Protein AF-A0A815II55-F1 (afdb_monomer)

pLDDT: mean 73.96, std 17.31, range [24.75, 97.06]

Nearest PDB structures (foldseek):
  3tsr-assembly1_E  TM=4.444E-01  e=8.728E-02  Mus musculus
  7p7q-assembly1_l  TM=2.975E-01  e=2.279E+00  Enterococcus faecalis
  3k6s-assembly1_A  TM=2.012E-01  e=6.504E+00  Homo sapiens

Organism: NCBI:txid392033

Mean predicted aligned error: 9.99 Å

Radius of gyration: 17.33 Å; Cα contacts (8 Å, |Δi|>4): 316; chains: 1; bounding box: 39×42×42 Å

Secondary struc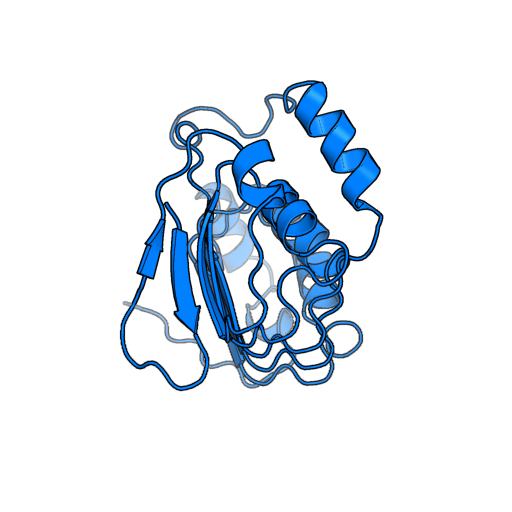ture (DSSP, 8-state):
-EEEEETT--SPEEE--SSHHHHHT---SSEEEEEEEESSHHHHHHHHGGGSSTT--EEEEEE--TT-SSS-TTS---HHHHHHHHHTTSPEE-TT--EEEEEEEEHHHHHHHHHHEE-TT--EEEEEEEE-SSSTTHHHHHHHTSTTTSTT--EEEEEEE--HHHHHHHHHSS--HHHH-SS----PPP-

Foldseek 3Di:
DKWWDFPPDPDIDDDDDDDLVVLLPDAAAGTQEMADEAQDLLSVLVNQAPCSNVNHAYYHYEHPPPDPPPDDPPPDPDVVVVVSLVVLCAAREPANHAEYEYEDEELVSVLSSLNNYQHANHAEYAEYAYEYEDCPCLQSSLVSCDCVSHVNHNYYHYDYDYDPVVVVVCVVDPVDVVVSDPDDDPDDDDD

Structure (mmCIF, N/CA/C/O backbone):
data_AF-A0A815II55-F1
#
_entry.id   AF-A0A815II55-F1
#
loop_
_atom_site.group_PDB
_atom_site.id
_atom_site.type_symbol
_atom_site.label_atom_id
_atom_site.label_alt_id
_atom_site.label_comp_id
_atom_site.label_asym_id
_atom_site.lab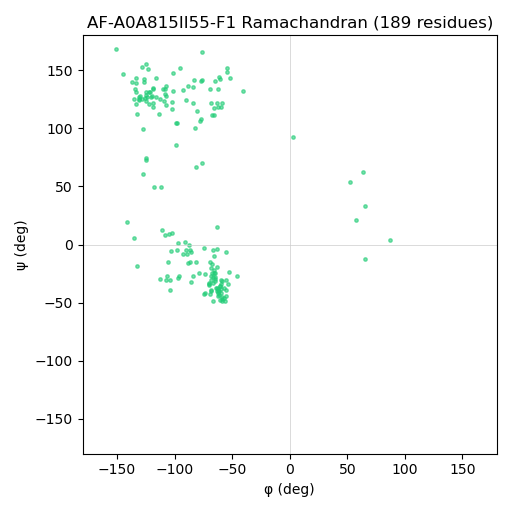el_entity_id
_atom_site.label_seq_id
_atom_site.pdbx_PDB_ins_code
_atom_site.Cartn_x
_atom_site.Cartn_y
_atom_site.Cartn_z
_atom_site.occupancy
_atom_site.B_iso_or_equiv
_atom_site.auth_seq_id
_atom_site.auth_comp_id
_atom_site.auth_asym_id
_atom_site.auth_atom_id
_atom_site.pdbx_PDB_model_num
ATOM 1 N N . MET A 1 1 ? -10.911 12.779 -2.430 1.00 71.19 1 MET A N 1
ATOM 2 C CA . MET A 1 1 ? -12.119 12.128 -1.860 1.00 71.19 1 MET A CA 1
ATOM 3 C C . MET A 1 1 ? -11.692 11.073 -0.846 1.00 71.19 1 MET A C 1
ATOM 5 O O . MET A 1 1 ? -10.719 10.372 -1.114 1.00 71.19 1 MET A O 1
ATOM 9 N N . ILE A 1 2 ? -12.384 10.970 0.295 1.00 80.38 2 ILE A N 1
ATOM 10 C CA . ILE A 1 2 ? -12.128 9.960 1.335 1.00 80.38 2 ILE A CA 1
ATOM 11 C C . ILE A 1 2 ? -13.410 9.179 1.620 1.00 80.38 2 ILE A C 1
ATOM 13 O O . ILE A 1 2 ? -14.452 9.782 1.854 1.00 80.38 2 ILE A O 1
ATOM 17 N N . LEU A 1 3 ? -13.324 7.849 1.645 1.00 81.38 3 LEU A N 1
ATOM 18 C CA . LEU A 1 3 ? -14.396 6.974 2.120 1.00 81.38 3 LEU A CA 1
ATOM 19 C C . LEU A 1 3 ? -13.920 6.212 3.352 1.00 81.38 3 LEU A C 1
ATOM 21 O O . LEU A 1 3 ? -12.890 5.537 3.316 1.00 81.38 3 LEU A O 1
ATOM 25 N N . GLU A 1 4 ? -14.693 6.298 4.420 1.00 87.50 4 GLU A N 1
ATOM 26 C CA . GLU A 1 4 ? -14.392 5.734 5.729 1.00 87.50 4 GLU A CA 1
ATOM 27 C C . GLU A 1 4 ? -15.400 4.645 6.115 1.00 87.50 4 GLU A C 1
ATOM 29 O O . GLU A 1 4 ? -16.595 4.774 5.851 1.00 87.50 4 GLU A O 1
ATOM 34 N N . VAL A 1 5 ? -14.911 3.601 6.791 1.00 85.81 5 VAL A N 1
ATOM 35 C CA . VAL A 1 5 ? -15.737 2.641 7.539 1.00 85.81 5 VAL A CA 1
ATOM 36 C C . VAL A 1 5 ? -15.241 2.565 8.970 1.00 85.81 5 VAL A C 1
ATOM 38 O O . VAL A 1 5 ? -14.055 2.314 9.220 1.00 85.81 5 VAL A O 1
ATOM 41 N N . GLU A 1 6 ? -16.168 2.714 9.906 1.00 87.38 6 GLU A N 1
ATOM 42 C CA . GLU A 1 6 ? -15.911 2.589 11.332 1.00 87.38 6 GLU A CA 1
ATOM 43 C C . GLU A 1 6 ? -16.217 1.184 11.858 1.00 87.38 6 GLU A C 1
ATOM 45 O O . GLU A 1 6 ? -17.079 0.454 11.367 1.00 87.38 6 GLU A O 1
ATOM 50 N N . LYS A 1 7 ? -15.518 0.796 12.921 1.00 82.94 7 LYS A N 1
ATOM 51 C CA . LYS A 1 7 ? -15.731 -0.472 13.608 1.00 82.94 7 LYS A CA 1
ATOM 52 C C . LYS A 1 7 ? -17.171 -0.577 14.120 1.00 82.94 7 LYS A C 1
ATOM 54 O O . LYS A 1 7 ? -17.583 0.196 14.977 1.00 82.94 7 LYS A O 1
ATOM 59 N N . GLY A 1 8 ? -17.883 -1.614 13.685 1.00 80.19 8 GLY A N 1
ATOM 60 C CA . GLY A 1 8 ? -19.263 -1.875 14.111 1.00 80.19 8 GLY A CA 1
ATOM 61 C C . GLY A 1 8 ? -20.326 -1.158 13.275 1.00 80.19 8 GLY A C 1
ATOM 62 O O . GLY A 1 8 ? -21.507 -1.294 13.582 1.00 80.19 8 GLY A O 1
ATOM 63 N N . HIS A 1 9 ? -19.921 -0.450 12.218 1.00 75.12 9 HIS A N 1
ATOM 64 C CA . HIS A 1 9 ? -20.809 0.159 11.238 1.00 75.12 9 HIS A CA 1
ATOM 65 C C . HIS A 1 9 ? -20.526 -0.426 9.847 1.00 75.12 9 HIS A C 1
ATOM 67 O O . HIS A 1 9 ? -19.390 -0.417 9.387 1.00 75.12 9 HIS A O 1
ATOM 73 N N . ASP A 1 10 ? -21.566 -0.915 9.166 1.00 70.94 10 ASP A N 1
ATOM 74 C CA . ASP A 1 10 ? -21.452 -1.492 7.811 1.00 70.94 10 ASP A CA 1
ATOM 75 C C . ASP A 1 10 ? -21.656 -0.446 6.694 1.00 70.94 10 ASP A C 1
ATOM 77 O O . ASP A 1 10 ? -21.660 -0.771 5.505 1.00 70.94 10 ASP A O 1
ATOM 81 N N . THR A 1 11 ? -21.864 0.821 7.061 1.00 79.81 11 THR A N 1
ATOM 82 C CA . THR A 1 11 ? -22.097 1.933 6.131 1.00 79.81 11 THR A CA 1
ATOM 83 C C . THR A 1 11 ? -20.840 2.770 5.933 1.00 79.81 11 THR A C 1
ATOM 85 O O . THR A 1 11 ? -20.055 2.949 6.860 1.00 79.81 11 THR A O 1
ATOM 88 N N . TRP A 1 12 ? -20.689 3.324 4.731 1.00 79.12 12 TRP A N 1
ATOM 89 C CA . TRP A 1 12 ? -19.581 4.209 4.377 1.00 79.12 12 TRP A CA 1
ATOM 90 C C . TRP A 1 12 ? -19.924 5.655 4.718 1.00 79.12 12 TRP A C 1
ATOM 92 O O . TRP A 1 12 ? -21.020 6.118 4.394 1.00 79.12 12 TRP A O 1
ATOM 102 N N . THR A 1 13 ? -18.965 6.368 5.299 1.00 82.00 13 THR A N 1
ATOM 103 C CA . THR A 1 13 ? -19.011 7.825 5.439 1.00 82.00 13 THR A CA 1
ATOM 104 C C . THR A 1 13 ? -18.099 8.434 4.385 1.00 82.00 13 THR A C 1
ATOM 106 O O . THR A 1 13 ? -16.912 8.110 4.315 1.00 82.00 13 THR A O 1
ATOM 109 N N . GLU A 1 14 ? -18.656 9.291 3.534 1.00 82.31 14 GLU A N 1
ATOM 110 C CA . GLU A 1 14 ? -17.885 10.048 2.553 1.00 82.31 14 GLU A CA 1
ATOM 111 C C . GLU A 1 14 ? -17.493 11.401 3.131 1.00 82.31 14 GLU A C 1
ATOM 113 O O . GLU A 1 14 ? -18.328 12.130 3.667 1.00 82.31 14 GLU A O 1
ATOM 118 N N . HIS A 1 15 ? -16.221 11.746 2.968 1.00 76.12 15 HIS A N 1
ATOM 119 C CA . HIS A 1 15 ? -15.701 13.051 3.324 1.00 76.12 15 HIS A CA 1
ATOM 120 C C . HIS A 1 15 ? -15.057 13.716 2.105 1.00 76.12 15 HIS A C 1
ATOM 122 O O . HIS A 1 15 ? -14.224 13.123 1.404 1.00 76.12 15 HIS A O 1
ATOM 128 N N . MET A 1 16 ? -15.427 14.974 1.865 1.00 70.19 16 MET A N 1
ATOM 129 C CA . MET A 1 16 ? -14.800 15.837 0.867 1.00 70.19 16 MET A CA 1
ATOM 130 C C . MET A 1 16 ? -13.963 16.899 1.576 1.00 70.19 16 MET A C 1
ATOM 132 O O . MET A 1 16 ? -14.474 17.596 2.447 1.00 70.19 16 MET A O 1
ATOM 136 N N . PHE A 1 17 ? -12.698 17.020 1.181 1.00 66.31 17 PHE A N 1
ATOM 137 C CA . PHE A 1 17 ? -11.755 18.001 1.719 1.00 66.31 17 PHE A CA 1
ATOM 138 C C . PHE A 1 17 ? -11.109 18.771 0.586 1.00 66.31 17 PHE A C 1
ATOM 140 O O . PHE A 1 17 ? -10.972 18.247 -0.526 1.00 66.31 17 PHE A O 1
ATOM 147 N N . PHE A 1 18 ? -10.702 19.998 0.893 1.00 58.47 18 PHE A N 1
ATOM 148 C CA . PHE A 1 18 ? -10.085 20.895 -0.077 1.00 58.47 18 PHE A CA 1
ATOM 149 C C . PHE A 1 18 ? -8.574 21.040 0.138 1.00 58.47 18 PHE A C 1
ATOM 151 O O . PHE A 1 18 ? -7.888 21.470 -0.789 1.00 58.47 18 PHE A O 1
ATOM 158 N N . ASP A 1 19 ? -8.036 20.631 1.299 1.00 64.00 19 ASP A N 1
ATOM 159 C CA . ASP A 1 19 ? -6.592 20.615 1.550 1.00 64.00 19 ASP A CA 1
ATOM 160 C C . ASP A 1 19 ? -6.100 19.537 2.554 1.00 64.00 19 ASP A C 1
ATOM 162 O O . ASP A 1 19 ? -6.859 18.877 3.268 1.00 64.00 19 ASP A O 1
ATOM 166 N N . LEU A 1 20 ? -4.773 19.357 2.595 1.00 62.47 20 LEU A N 1
ATOM 167 C CA . LEU A 1 20 ? -4.046 18.449 3.497 1.00 62.47 20 LEU A CA 1
ATOM 168 C C . LEU A 1 20 ? -4.129 18.837 4.980 1.00 62.47 20 LEU A C 1
ATOM 170 O O . LEU A 1 20 ? -3.886 17.998 5.852 1.00 62.47 20 LEU A O 1
ATOM 174 N N . TYR A 1 21 ? -4.371 20.112 5.282 1.00 64.62 21 TYR A N 1
ATOM 175 C CA . TYR A 1 21 ? -4.423 20.609 6.651 1.00 64.62 21 TYR A CA 1
ATOM 176 C C . TYR A 1 21 ? -5.727 20.175 7.320 1.00 64.62 21 TYR A C 1
ATOM 178 O O . TYR A 1 21 ? -5.683 19.666 8.439 1.00 64.62 21 TYR A O 1
ATOM 186 N N . GLU A 1 22 ? -6.852 20.258 6.607 1.00 65.62 22 GLU A N 1
ATOM 187 C CA . GLU A 1 22 ? -8.146 19.730 7.043 1.00 65.62 22 GLU A CA 1
ATOM 188 C C . GLU A 1 22 ? -8.035 18.241 7.388 1.00 65.62 22 GLU A C 1
ATOM 190 O O . GLU A 1 22 ? -8.451 17.826 8.471 1.00 65.62 22 GLU A O 1
ATOM 195 N N . MET A 1 23 ? -7.357 17.451 6.548 1.00 65.88 23 MET A N 1
ATOM 196 C CA . MET A 1 23 ? -7.166 16.018 6.793 1.00 65.88 23 MET A CA 1
ATOM 197 C C . MET A 1 23 ? -6.413 15.707 8.093 1.00 65.88 23 MET A C 1
ATOM 199 O O . MET A 1 23 ? -6.741 14.737 8.769 1.00 65.88 23 MET A O 1
ATOM 203 N N . LYS A 1 24 ? -5.433 16.532 8.485 1.00 64.81 24 LYS A N 1
ATOM 204 C CA . LYS A 1 24 ? -4.680 16.351 9.743 1.00 64.81 24 LYS A CA 1
ATOM 205 C C . LYS A 1 24 ? -5.518 16.598 10.996 1.00 64.81 24 LYS A C 1
ATOM 207 O O . LYS A 1 24 ? -5.114 16.182 12.079 1.00 64.81 24 LYS A O 1
ATOM 212 N N . THR A 1 25 ? -6.628 17.321 10.870 1.00 67.44 25 THR A N 1
ATOM 213 C CA . THR A 1 25 ? -7.496 17.669 12.006 1.00 67.44 25 THR A CA 1
ATOM 214 C C . THR A 1 25 ? -8.574 16.623 12.281 1.00 67.44 25 THR A C 1
ATOM 216 O O . THR A 1 25 ? -9.250 16.692 13.308 1.00 67.44 25 THR A O 1
ATOM 219 N N . LEU A 1 26 ? -8.718 15.638 11.394 1.00 68.56 26 LEU A N 1
ATOM 220 C CA . LEU A 1 26 ? -9.694 14.567 11.530 1.00 68.56 26 LEU A CA 1
ATOM 221 C C . LEU A 1 26 ? -9.234 13.542 12.561 1.00 68.56 26 LEU A C 1
ATOM 223 O O . LEU A 1 26 ? -8.057 13.196 12.662 1.00 68.56 26 LEU A O 1
ATOM 227 N N . PHE A 1 27 ? -10.196 13.048 13.333 1.00 72.94 27 PHE A N 1
ATOM 228 C CA . PHE A 1 27 ? -9.960 12.055 14.366 1.00 72.94 27 PHE A CA 1
ATOM 229 C C . PHE A 1 27 ? -10.647 10.746 13.995 1.00 72.94 27 PHE A C 1
ATOM 231 O O . PHE A 1 27 ? -11.870 10.651 13.998 1.00 72.94 27 PHE A O 1
ATOM 238 N N . TRP A 1 28 ? -9.838 9.728 13.719 1.00 80.94 28 TRP A N 1
ATOM 239 C CA . TRP A 1 28 ? -10.259 8.453 13.143 1.00 80.94 28 TRP A CA 1
ATOM 240 C C . TRP A 1 28 ? -10.117 7.301 14.142 1.00 80.94 28 TRP A C 1
ATOM 242 O O . TRP A 1 28 ? -9.498 6.266 13.879 1.00 80.94 28 TRP A O 1
ATOM 252 N N . ALA A 1 29 ? -10.639 7.493 15.355 1.00 83.44 29 ALA A N 1
ATOM 253 C CA . ALA A 1 29 ? -10.439 6.531 16.441 1.00 83.44 29 ALA A CA 1
ATOM 254 C C . ALA A 1 29 ? -11.075 5.165 16.179 1.00 83.44 29 ALA A C 1
ATOM 256 O O . ALA A 1 29 ? -10.558 4.153 16.654 1.00 83.44 29 ALA A O 1
ATOM 257 N N . CYS A 1 30 ? -12.191 5.142 15.450 1.00 88.00 30 CYS A N 1
ATOM 258 C CA . CYS A 1 30 ? -12.964 3.934 15.179 1.00 88.00 30 CYS A CA 1
ATOM 259 C C . CYS A 1 30 ? -12.748 3.387 13.766 1.00 88.00 30 CYS A C 1
ATOM 261 O O . CYS A 1 30 ? -13.243 2.305 13.458 1.00 88.00 30 CYS A O 1
ATOM 263 N N . THR A 1 31 ? -12.009 4.094 12.920 1.00 89.94 31 THR A N 1
ATOM 264 C CA . THR A 1 31 ? -11.847 3.781 11.502 1.00 89.94 31 THR A CA 1
ATOM 265 C C . THR A 1 31 ? -11.051 2.499 11.303 1.00 89.94 31 THR A C 1
ATOM 267 O O . THR A 1 31 ? -9.902 2.383 11.733 1.00 89.94 31 THR A O 1
ATOM 270 N N . VAL A 1 32 ? -11.659 1.532 10.621 1.00 92.94 32 VAL A N 1
ATOM 271 C CA . VAL A 1 32 ? -11.041 0.236 10.291 1.00 92.94 32 VAL A CA 1
ATOM 272 C C . VAL A 1 32 ? -10.665 0.138 8.822 1.00 92.94 32 VAL A C 1
ATOM 274 O O . VAL A 1 32 ? -9.715 -0.568 8.471 1.00 92.94 32 VAL A O 1
ATOM 277 N N . GLN A 1 33 ? -11.379 0.866 7.965 1.00 93.62 33 GLN A N 1
ATOM 278 C CA . GLN A 1 33 ? -11.093 0.936 6.546 1.00 93.62 33 GLN A CA 1
ATOM 279 C C . GLN A 1 33 ? -11.125 2.375 6.049 1.00 93.62 33 GLN A C 1
ATOM 281 O O . GLN A 1 33 ? -12.020 3.145 6.389 1.00 93.62 33 GLN A O 1
ATOM 286 N N . LEU A 1 34 ? -10.167 2.685 5.179 1.00 91.56 34 LEU A N 1
ATOM 287 C CA . LEU A 1 34 ? -10.066 3.969 4.513 1.00 91.56 34 LEU A CA 1
ATOM 288 C C . LEU A 1 34 ? -9.799 3.777 3.019 1.00 91.56 34 LEU A C 1
ATOM 290 O O . LEU A 1 34 ? -8.909 3.018 2.626 1.00 91.56 34 LEU A O 1
ATOM 294 N N . THR A 1 35 ? -10.568 4.474 2.190 1.00 91.81 35 THR A N 1
ATOM 295 C CA . THR A 1 35 ? -10.302 4.645 0.760 1.00 91.81 35 THR A CA 1
ATOM 296 C C . THR A 1 35 ? -9.966 6.103 0.513 1.00 91.81 35 THR A C 1
ATOM 298 O O . THR A 1 35 ? -10.738 6.979 0.887 1.00 91.81 35 THR A O 1
ATOM 301 N N . LEU A 1 36 ? -8.820 6.361 -0.099 1.00 88.12 36 LEU A N 1
ATOM 302 C CA . LEU A 1 36 ? -8.269 7.690 -0.301 1.00 88.12 36 LEU A CA 1
ATOM 303 C C . LEU A 1 36 ? -7.939 7.919 -1.767 1.00 88.12 36 LEU A C 1
ATOM 305 O O . LEU A 1 36 ? -7.354 7.057 -2.425 1.00 88.12 36 LEU A O 1
ATOM 309 N N . SER A 1 37 ? -8.233 9.126 -2.220 1.00 87.06 37 SER A N 1
ATOM 310 C CA . SER A 1 37 ? -7.609 9.730 -3.387 1.00 87.06 37 SER A CA 1
ATOM 311 C C . SER A 1 37 ? -6.661 10.830 -2.927 1.00 87.06 37 SER A C 1
ATOM 313 O O . SER A 1 37 ? -7.110 11.774 -2.276 1.00 87.06 37 SER A O 1
ATOM 315 N N . ILE A 1 38 ? -5.378 10.691 -3.251 1.00 81.56 38 ILE A N 1
ATOM 316 C CA . ILE A 1 38 ? -4.312 11.649 -2.915 1.00 81.56 38 ILE A CA 1
ATOM 317 C C . ILE A 1 38 ? -3.592 12.074 -4.197 1.00 81.56 38 ILE A C 1
ATOM 319 O O . ILE A 1 38 ? -3.595 11.327 -5.168 1.00 81.56 38 ILE A O 1
ATOM 323 N N . GLN A 1 39 ? -2.962 13.240 -4.229 1.00 77.62 39 GLN A N 1
ATOM 324 C CA . 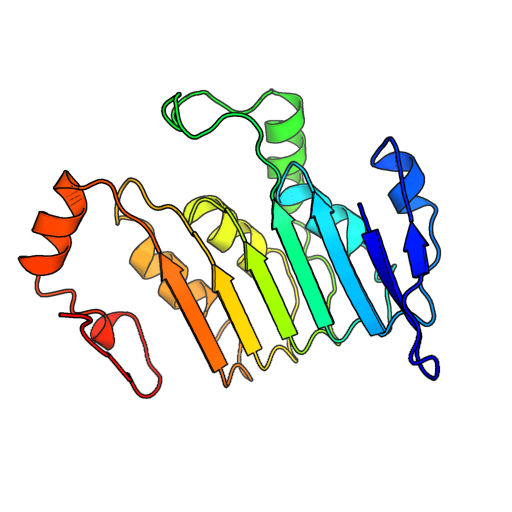GLN A 1 39 ? -2.191 13.703 -5.390 1.00 77.62 39 GLN A CA 1
ATOM 325 C C . GLN A 1 39 ? -0.752 13.182 -5.370 1.00 77.62 39 GLN A C 1
ATOM 327 O O . GLN A 1 39 ? -0.161 12.914 -6.420 1.00 77.62 39 GLN A O 1
ATOM 332 N N . TYR A 1 40 ? -0.189 13.001 -4.175 1.00 76.19 40 TYR A N 1
ATOM 333 C CA . TYR A 1 40 ? 1.199 12.622 -3.981 1.00 76.19 40 TYR A CA 1
ATOM 334 C C . TYR A 1 40 ? 1.362 11.490 -2.960 1.00 76.19 40 TYR A C 1
ATOM 336 O O . TYR A 1 40 ? 0.703 11.483 -1.922 1.00 76.19 40 TYR A O 1
ATOM 344 N N . PRO A 1 41 ? 2.310 10.557 -3.170 1.00 76.88 41 PRO A N 1
ATOM 345 C CA . PRO A 1 41 ? 2.508 9.410 -2.275 1.00 76.88 41 PRO A CA 1
ATOM 346 C C . PRO A 1 41 ? 2.831 9.806 -0.828 1.00 76.88 41 PRO A C 1
ATOM 348 O O . PRO A 1 41 ? 2.473 9.097 0.111 1.00 76.88 41 PRO A O 1
ATOM 351 N N . PHE A 1 42 ? 3.510 10.941 -0.641 1.00 75.44 42 PHE A N 1
ATOM 352 C CA . PHE A 1 42 ? 3.928 11.429 0.673 1.00 75.44 42 PHE A CA 1
ATOM 353 C C . PHE A 1 42 ? 2.758 11.843 1.565 1.00 75.44 42 PHE A C 1
ATOM 355 O O . PHE A 1 42 ? 2.875 11.795 2.789 1.00 75.44 42 PHE A O 1
ATOM 362 N N . GLU A 1 43 ? 1.618 12.205 0.976 1.00 78.69 43 GLU A N 1
ATOM 363 C CA . GLU A 1 43 ? 0.410 12.550 1.723 1.00 78.69 43 GLU A CA 1
ATOM 364 C C . GLU A 1 43 ? -0.048 11.368 2.575 1.00 78.69 43 GLU A C 1
ATOM 366 O O . GLU A 1 43 ? -0.480 11.550 3.709 1.00 78.69 43 GLU A O 1
ATOM 371 N N . LEU A 1 44 ? 0.155 10.138 2.091 1.00 82.38 44 LEU A N 1
ATOM 372 C CA . LEU A 1 44 ? -0.148 8.940 2.862 1.00 82.38 44 LEU A CA 1
ATOM 373 C C . LEU A 1 44 ? 0.691 8.838 4.138 1.00 82.38 44 LEU A C 1
ATOM 375 O O . LEU A 1 44 ? 0.174 8.483 5.195 1.00 82.38 44 LEU A O 1
ATOM 379 N N . VAL A 1 45 ? 1.982 9.163 4.048 1.00 78.56 45 VAL A N 1
ATOM 380 C CA . VAL A 1 45 ? 2.885 9.157 5.206 1.00 78.56 45 VAL A CA 1
ATOM 381 C C . VAL A 1 45 ? 2.394 10.166 6.237 1.00 78.56 45 VAL A C 1
ATOM 383 O O . VAL A 1 45 ? 2.323 9.840 7.415 1.00 78.56 45 VAL A O 1
ATOM 386 N N . ILE A 1 46 ? 1.982 11.354 5.790 1.00 75.56 46 ILE A N 1
ATOM 387 C CA . ILE A 1 46 ? 1.430 12.407 6.648 1.00 75.56 46 ILE A CA 1
ATOM 388 C C . ILE A 1 46 ? 0.136 11.953 7.342 1.00 75.56 46 ILE A C 1
ATOM 390 O O . ILE A 1 46 ? -0.016 12.168 8.540 1.00 75.56 46 ILE A O 1
ATOM 394 N N . ILE A 1 47 ? -0.781 11.310 6.617 1.00 79.50 47 ILE A N 1
ATOM 395 C CA . ILE A 1 47 ? -2.059 10.820 7.164 1.00 79.50 47 ILE A CA 1
ATOM 396 C C . ILE A 1 47 ? -1.832 9.746 8.232 1.00 79.50 47 ILE A C 1
ATOM 398 O O . ILE A 1 47 ? -2.544 9.687 9.230 1.00 79.50 47 ILE A O 1
ATOM 402 N N . LEU A 1 48 ? -0.832 8.891 8.024 1.00 81.12 48 LEU A N 1
ATOM 403 C CA . LEU A 1 48 ? -0.514 7.780 8.921 1.00 81.12 48 LEU A CA 1
ATOM 404 C C . LEU A 1 48 ? 0.486 8.156 10.026 1.00 81.12 48 LEU A C 1
ATOM 406 O O . LEU A 1 48 ? 0.782 7.332 10.899 1.00 81.12 48 LEU A O 1
ATOM 410 N N . GLN A 1 49 ? 1.026 9.378 10.017 1.00 76.06 49 GLN A N 1
ATOM 411 C CA . GLN A 1 49 ? 1.929 9.838 11.066 1.00 76.06 49 GLN A CA 1
ATOM 412 C C . GLN A 1 49 ? 1.221 9.835 12.428 1.00 76.06 49 GLN A C 1
ATOM 414 O O . GLN A 1 49 ? 0.033 10.122 12.557 1.00 76.06 49 GLN A O 1
ATOM 419 N N . ASN A 1 50 ? 1.984 9.493 13.468 1.00 64.06 50 ASN A N 1
ATOM 420 C CA . ASN A 1 50 ? 1.555 9.521 14.870 1.00 64.06 50 ASN A CA 1
ATOM 421 C C . ASN A 1 50 ? 0.319 8.672 15.216 1.00 64.06 50 ASN A C 1
ATOM 423 O O . ASN A 1 50 ? -0.299 8.893 16.254 1.00 64.06 50 ASN A O 1
ATOM 427 N N . GLY A 1 51 ? -0.024 7.673 14.396 1.00 63.34 51 GLY A N 1
ATOM 428 C CA . GLY A 1 51 ? -1.123 6.760 14.708 1.00 63.34 51 GLY A CA 1
ATOM 429 C C . GLY A 1 51 ? -2.485 7.451 14.731 1.00 63.34 51 GLY A C 1
ATOM 430 O O . GLY A 1 51 ? -3.346 7.045 15.508 1.00 63.34 51 GLY A O 1
ATOM 431 N N . ALA A 1 52 ? -2.680 8.465 13.878 1.00 75.31 52 ALA A N 1
ATOM 432 C CA . ALA A 1 52 ? -3.948 9.184 13.721 1.00 75.31 52 ALA A CA 1
ATOM 433 C C . ALA A 1 52 ? -5.149 8.249 13.467 1.00 75.31 52 ALA A C 1
ATOM 435 O O . ALA A 1 52 ? -6.284 8.597 13.787 1.00 75.31 52 ALA A O 1
ATOM 436 N N . ILE A 1 53 ? -4.882 7.048 12.939 1.00 86.19 53 ILE A N 1
ATOM 437 C CA . ILE A 1 53 ? -5.871 6.011 12.636 1.00 86.19 53 ILE A CA 1
ATOM 438 C C . ILE A 1 53 ? -5.487 4.700 13.344 1.00 86.19 53 ILE A C 1
ATOM 440 O O . ILE A 1 53 ? -4.980 3.763 12.719 1.00 86.19 53 ILE A O 1
ATOM 444 N N . PRO A 1 54 ? -5.673 4.603 14.672 1.00 86.00 54 PRO A N 1
ATOM 445 C CA . PRO A 1 54 ? -5.103 3.526 15.479 1.00 86.00 54 PRO A CA 1
ATOM 446 C C . PRO A 1 54 ? -5.722 2.151 15.213 1.00 86.00 54 PRO A C 1
ATOM 448 O O . PRO A 1 54 ? -5.152 1.149 15.642 1.00 86.00 54 PRO A O 1
ATOM 451 N N . LEU A 1 55 ? -6.881 2.085 14.548 1.00 90.75 55 LEU A N 1
ATOM 452 C CA . LEU A 1 55 ? -7.599 0.848 14.227 1.00 90.75 55 LEU A CA 1
ATOM 453 C C . LEU A 1 55 ? -7.558 0.482 12.737 1.00 90.75 55 LEU A C 1
ATOM 455 O O . LEU A 1 55 ? -8.232 -0.470 12.353 1.00 90.75 55 LEU A O 1
ATOM 459 N N . LEU A 1 56 ? -6.764 1.177 11.916 1.00 93.00 56 LEU A N 1
ATOM 460 C CA . LEU A 1 56 ? -6.733 0.946 10.472 1.00 93.00 56 LEU A CA 1
ATOM 461 C C . LEU A 1 56 ? -6.261 -0.474 10.130 1.00 93.00 56 LEU A C 1
ATOM 463 O O . LEU A 1 56 ? -5.118 -0.847 10.397 1.00 93.00 56 LEU A O 1
ATOM 467 N N .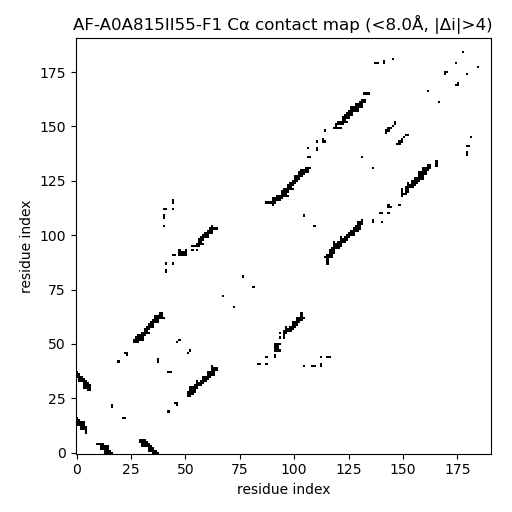 GLU A 1 57 ? -7.127 -1.250 9.481 1.00 95.69 57 GLU A N 1
ATOM 468 C CA . GLU A 1 57 ? -6.846 -2.619 9.034 1.00 95.69 57 GLU A CA 1
ATOM 469 C C . GLU A 1 57 ? -6.808 -2.726 7.503 1.00 95.69 57 GLU A C 1
ATOM 471 O O . GLU A 1 57 ? -6.045 -3.537 6.962 1.00 95.69 57 GLU A O 1
ATOM 476 N N . HIS A 1 58 ? -7.564 -1.875 6.801 1.00 96.38 58 HIS A N 1
ATOM 477 C CA . HIS A 1 58 ? -7.647 -1.865 5.342 1.00 96.38 58 HIS A CA 1
ATOM 478 C C . HIS A 1 58 ? -7.461 -0.463 4.768 1.00 96.38 58 HIS A C 1
ATOM 480 O O . HIS A 1 58 ? -8.183 0.467 5.117 1.00 96.38 58 HIS A O 1
ATOM 486 N N . LEU A 1 59 ? -6.528 -0.329 3.833 1.00 95.12 59 LEU A N 1
ATOM 487 C CA . LEU A 1 59 ? -6.206 0.945 3.211 1.00 95.12 59 LEU A CA 1
ATOM 488 C C . LEU A 1 59 ? -6.170 0.802 1.693 1.00 95.12 59 LEU A C 1
ATOM 490 O O . LEU A 1 59 ? -5.445 -0.036 1.153 1.00 95.12 59 LEU A O 1
ATOM 494 N N . TYR A 1 60 ? -6.946 1.638 1.016 1.00 95.12 60 TYR A N 1
ATOM 495 C CA . TYR A 1 60 ? -7.046 1.690 -0.436 1.00 95.12 60 TYR A CA 1
ATOM 496 C C . TYR A 1 60 ? -6.687 3.095 -0.884 1.00 95.12 60 TYR A C 1
ATOM 498 O O . TYR A 1 60 ? -7.327 4.053 -0.472 1.00 95.12 60 TYR A O 1
ATOM 506 N N . VAL A 1 61 ? -5.661 3.230 -1.710 1.00 92.50 61 VAL A N 1
ATOM 507 C CA . VAL A 1 61 ? -5.138 4.533 -2.109 1.00 92.50 61 VAL A CA 1
ATOM 508 C C . VAL A 1 61 ? -5.044 4.584 -3.621 1.00 92.50 61 VAL A C 1
ATOM 510 O O . VAL A 1 61 ? -4.412 3.731 -4.250 1.00 92.50 61 VAL A O 1
ATOM 513 N N . THR A 1 62 ? -5.669 5.606 -4.190 1.00 90.38 62 THR A N 1
ATOM 514 C CA . THR A 1 62 ? -5.500 6.000 -5.585 1.00 90.38 62 THR A CA 1
ATOM 515 C C . THR A 1 62 ? -4.710 7.292 -5.622 1.00 90.38 62 THR A C 1
ATOM 517 O O . THR A 1 62 ? -5.034 8.236 -4.906 1.00 90.38 62 THR A O 1
ATOM 520 N N . ILE A 1 63 ? -3.662 7.322 -6.439 1.00 86.31 63 ILE A N 1
ATOM 521 C CA . ILE A 1 63 ? -2.851 8.519 -6.614 1.00 86.31 63 ILE A CA 1
ATOM 522 C C . ILE A 1 63 ? -3.331 9.226 -7.882 1.00 86.31 63 ILE A C 1
ATOM 524 O O . ILE A 1 63 ? -3.103 8.776 -9.005 1.00 86.31 63 ILE A O 1
ATOM 528 N N . GLU A 1 64 ? -4.064 10.315 -7.684 1.00 77.81 64 GLU A N 1
ATOM 529 C CA . GLU A 1 64 ? -4.656 11.163 -8.714 1.00 77.81 64 GLU A CA 1
ATOM 530 C C . GLU A 1 64 ? -3.606 12.142 -9.246 1.00 77.81 64 GLU A C 1
ATOM 532 O O . GLU A 1 64 ? -3.672 13.351 -9.045 1.00 77.81 64 GLU A O 1
ATOM 537 N N . GLN A 1 65 ? -2.590 11.620 -9.932 1.00 66.81 65 GLN A N 1
ATOM 538 C CA . GLN A 1 65 ? -1.709 12.476 -10.721 1.00 66.81 65 GLN A CA 1
ATOM 539 C C . GLN A 1 65 ? -2.393 12.848 -12.040 1.00 66.81 65 GLN A C 1
ATOM 541 O O . GLN A 1 65 ? -2.473 12.045 -12.968 1.00 66.81 65 GLN A O 1
ATOM 546 N N . GLU A 1 66 ? -2.837 14.099 -12.144 1.00 47.06 66 GLU A N 1
ATOM 547 C CA . GLU A 1 66 ? -3.571 14.636 -13.298 1.00 47.06 66 GLU A CA 1
ATOM 548 C C . GLU A 1 66 ? -2.744 14.740 -14.610 1.00 47.06 66 GLU A C 1
ATOM 550 O O . GLU A 1 66 ? -3.302 15.109 -15.639 1.00 47.06 66 GLU A O 1
ATOM 555 N N . GLN A 1 67 ? -1.426 14.449 -14.648 1.00 42.75 67 GLN A N 1
ATOM 556 C CA . GLN A 1 67 ? -0.568 14.885 -15.781 1.00 42.75 67 GLN A CA 1
ATOM 557 C C . GLN A 1 67 ? 0.544 13.944 -16.312 1.00 42.75 67 GLN A C 1
ATOM 559 O O . GLN A 1 67 ? 1.420 14.423 -17.037 1.00 42.75 67 GLN A O 1
ATOM 564 N N . TYR A 1 68 ? 0.533 12.627 -16.067 1.00 43.66 68 TYR A N 1
ATOM 565 C CA . TYR A 1 68 ? 1.644 11.744 -16.506 1.00 43.66 68 TYR A CA 1
ATOM 566 C C . TYR A 1 68 ? 1.419 10.875 -17.756 1.00 43.66 68 TYR A C 1
ATOM 568 O O . TYR A 1 68 ? 2.275 10.069 -18.104 1.00 43.66 68 TYR A O 1
ATOM 576 N N . ILE A 1 69 ? 0.336 11.078 -18.512 1.00 46.19 69 ILE A N 1
ATOM 577 C CA . ILE A 1 69 ? 0.157 10.390 -19.810 1.00 46.19 69 ILE A CA 1
ATOM 578 C C . ILE A 1 69 ? 0.927 11.100 -20.948 1.00 46.19 69 ILE A C 1
ATOM 580 O O . ILE A 1 69 ? 1.159 10.506 -21.998 1.00 46.19 69 ILE A O 1
ATOM 584 N N . SER A 1 70 ? 1.380 12.350 -20.764 1.00 40.00 70 SER A N 1
ATOM 585 C CA . SER A 1 70 ? 1.961 13.143 -21.865 1.00 40.00 70 SER A CA 1
ATOM 586 C C . SER A 1 70 ? 3.259 13.900 -21.559 1.00 40.00 70 SER A C 1
ATOM 588 O O . SER A 1 70 ? 3.710 14.680 -22.400 1.00 40.00 70 SER A O 1
ATOM 590 N N . LYS A 1 71 ? 3.877 13.731 -20.383 1.00 39.28 71 LYS A N 1
ATOM 591 C CA . LYS A 1 71 ? 5.175 14.350 -20.058 1.00 39.28 71 LYS A CA 1
ATOM 592 C C . LYS A 1 71 ? 6.092 13.313 -19.396 1.00 39.28 71 LYS A C 1
ATOM 594 O O . LYS A 1 71 ? 5.624 12.618 -18.504 1.00 39.28 71 LYS A O 1
ATOM 599 N N . PRO A 1 72 ? 7.368 13.206 -19.807 1.00 40.69 72 PRO A N 1
ATOM 600 C CA . PRO A 1 72 ? 8.312 12.275 -19.193 1.00 40.69 72 PRO A CA 1
ATOM 601 C C . PRO A 1 72 ? 8.507 12.587 -17.700 1.00 40.69 72 PRO A C 1
ATOM 603 O O . PRO A 1 72 ? 8.589 13.762 -17.325 1.00 40.69 72 PRO A O 1
ATOM 606 N N . TYR A 1 73 ? 8.639 11.538 -16.878 1.00 43.03 73 TYR A N 1
ATOM 607 C CA . TYR A 1 73 ? 8.919 11.571 -15.427 1.00 43.03 73 TYR A CA 1
ATOM 608 C C . TYR A 1 73 ? 10.190 12.344 -15.030 1.00 43.03 73 TYR A C 1
ATOM 610 O O . TYR A 1 73 ? 10.434 12.589 -13.853 1.00 43.03 73 TYR A O 1
ATOM 618 N N . SER A 1 74 ? 10.991 12.800 -15.997 1.00 42.38 74 SER A N 1
ATOM 619 C CA . SER A 1 74 ? 12.229 13.555 -15.781 1.00 42.38 74 SER A CA 1
ATOM 620 C C . SER A 1 74 ? 12.038 15.016 -15.350 1.00 42.38 74 SER A C 1
ATOM 622 O O . SER A 1 74 ? 13.025 15.713 -15.088 1.00 42.38 74 SER A O 1
ATOM 624 N N . LYS A 1 75 ? 10.800 15.519 -15.259 1.00 45.12 75 LYS A N 1
ATOM 625 C CA . LYS A 1 75 ? 10.554 16.847 -14.683 1.00 45.12 75 LYS A CA 1
ATOM 626 C C . LYS A 1 75 ? 10.653 16.755 -13.166 1.00 45.12 75 LYS A C 1
ATOM 628 O O . LYS A 1 75 ? 9.783 16.188 -12.519 1.00 45.12 75 LYS A O 1
ATOM 633 N N . LYS A 1 76 ? 11.741 17.321 -12.629 1.00 44.78 76 LYS A N 1
ATOM 634 C CA . LYS A 1 76 ? 11.996 17.441 -11.187 1.00 44.78 76 LYS A CA 1
ATOM 635 C C . LYS A 1 76 ? 10.702 17.824 -10.445 1.00 44.78 76 LYS A C 1
ATOM 637 O O . LYS A 1 76 ? 10.059 18.781 -10.887 1.00 44.78 76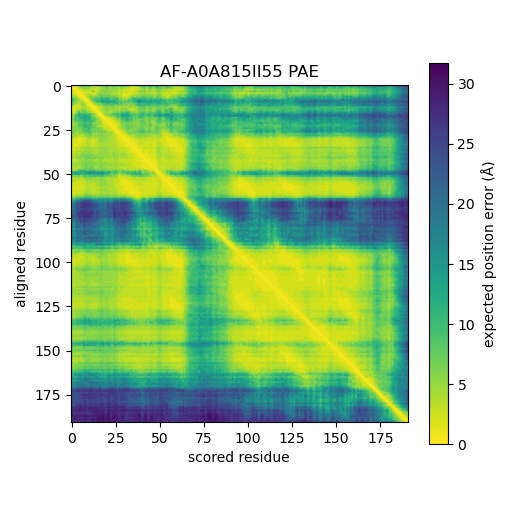 LYS A O 1
ATOM 642 N N . PRO A 1 77 ? 10.355 17.131 -9.343 1.00 51.84 77 PRO A N 1
ATOM 643 C CA . PRO A 1 77 ? 9.226 17.521 -8.510 1.00 51.84 77 PRO A CA 1
ATOM 644 C C . PRO A 1 77 ? 9.381 18.977 -8.068 1.00 51.84 77 PRO A C 1
ATOM 646 O O . PRO A 1 77 ? 10.509 19.475 -7.962 1.00 51.84 77 PRO A O 1
ATOM 649 N N . GLU A 1 78 ? 8.270 19.665 -7.810 1.00 54.09 78 GLU A N 1
ATOM 650 C CA . GLU A 1 78 ? 8.310 21.018 -7.254 1.00 54.09 78 GLU A CA 1
ATOM 651 C C . GLU A 1 78 ? 9.148 21.044 -5.955 1.00 54.09 78 GLU A C 1
ATOM 653 O O . GLU A 1 78 ? 9.218 20.035 -5.245 1.00 54.09 78 GLU A O 1
ATOM 658 N N . PRO A 1 79 ? 9.838 22.153 -5.633 1.00 47.00 79 PRO A N 1
ATOM 659 C CA . PRO A 1 79 ? 10.743 22.229 -4.480 1.00 47.00 79 PRO A CA 1
ATOM 660 C C . PRO A 1 79 ? 10.093 21.819 -3.151 1.00 47.00 79 PRO A C 1
ATOM 662 O O . PRO A 1 79 ? 10.750 21.198 -2.316 1.00 47.00 79 PRO A O 1
ATOM 665 N N . ASP A 1 80 ? 8.801 22.105 -2.989 1.00 43.91 80 ASP A N 1
ATOM 666 C CA . ASP A 1 80 ? 8.023 21.774 -1.792 1.00 43.91 80 ASP A CA 1
ATOM 667 C C . ASP A 1 80 ? 7.778 20.260 -1.669 1.00 43.91 80 ASP A C 1
ATOM 669 O O . ASP A 1 80 ? 7.851 19.698 -0.577 1.00 43.91 80 ASP A O 1
ATOM 673 N N . ILE A 1 81 ? 7.627 19.565 -2.802 1.00 53.12 81 ILE A N 1
ATOM 674 C CA . ILE A 1 81 ? 7.556 18.098 -2.868 1.00 53.12 81 ILE A CA 1
ATOM 675 C C . ILE A 1 81 ? 8.919 17.485 -2.517 1.00 53.12 81 ILE A C 1
ATOM 677 O O . ILE A 1 81 ? 8.975 16.506 -1.779 1.00 53.12 81 ILE A O 1
ATOM 681 N N . GLN A 1 82 ? 10.028 18.083 -2.971 1.00 54.22 82 GLN A N 1
ATOM 682 C CA . GLN A 1 82 ? 11.384 17.614 -2.635 1.00 54.22 82 GLN A CA 1
ATOM 683 C C . GLN A 1 82 ? 11.724 17.797 -1.147 1.00 54.22 82 GLN A C 1
ATOM 685 O O . GLN A 1 82 ? 12.482 17.006 -0.580 1.00 54.22 82 GLN A O 1
ATOM 690 N N . LEU A 1 83 ? 11.194 18.846 -0.513 1.00 49.47 83 LEU A N 1
ATOM 691 C CA . LEU A 1 83 ? 11.288 19.060 0.933 1.00 49.47 83 LEU A CA 1
ATOM 692 C C . LEU A 1 83 ? 10.506 17.982 1.690 1.00 49.47 83 LEU A C 1
ATOM 694 O O . LEU A 1 83 ? 11.083 17.315 2.547 1.00 49.47 83 LEU A O 1
ATOM 698 N N . CYS A 1 84 ? 9.257 17.716 1.297 1.00 54.31 84 CYS A N 1
ATOM 699 C CA . CYS A 1 84 ? 8.468 16.632 1.883 1.00 54.31 84 CYS A CA 1
ATOM 700 C C . CYS A 1 84 ? 9.114 15.252 1.668 1.00 54.31 84 CYS A C 1
ATOM 702 O O . CYS A 1 84 ? 9.165 14.462 2.604 1.00 54.31 84 CYS A O 1
ATOM 704 N N . GLU A 1 85 ? 9.693 14.971 0.496 1.00 52.16 85 GLU A N 1
ATOM 705 C CA . GLU A 1 85 ? 10.441 13.732 0.225 1.00 52.16 85 GLU A CA 1
ATOM 706 C C . GLU A 1 85 ? 11.659 13.536 1.133 1.00 52.16 85 GLU A C 1
ATOM 708 O O . GLU A 1 85 ? 11.961 12.410 1.536 1.00 52.16 85 GLU A O 1
ATOM 713 N N . ARG A 1 86 ? 12.359 14.618 1.497 1.00 53.16 86 ARG A N 1
ATOM 714 C CA . ARG A 1 86 ? 13.482 14.543 2.444 1.00 53.16 86 ARG A CA 1
ATOM 715 C C . ARG A 1 86 ? 13.020 14.208 3.863 1.00 53.16 86 ARG A C 1
ATOM 717 O O . ARG A 1 86 ? 13.749 13.508 4.570 1.00 53.16 86 ARG A O 1
ATOM 724 N N . ASP A 1 87 ? 11.812 14.625 4.232 1.00 51.94 87 ASP A N 1
ATOM 725 C CA . ASP A 1 87 ? 11.218 14.404 5.554 1.00 51.94 87 ASP A CA 1
ATOM 726 C C . ASP A 1 87 ? 10.481 13.050 5.685 1.00 51.94 87 ASP A C 1
ATOM 728 O O . ASP A 1 87 ? 10.287 12.556 6.798 1.00 51.94 87 ASP A O 1
ATOM 732 N N . ILE A 1 88 ? 10.178 12.364 4.570 1.00 56.09 88 ILE A N 1
ATOM 733 C CA . ILE A 1 88 ? 9.596 10.995 4.512 1.00 56.09 88 ILE A CA 1
ATOM 734 C C . ILE A 1 88 ? 10.510 9.906 5.111 1.00 56.09 88 ILE A C 1
ATOM 736 O O . ILE A 1 88 ? 10.114 8.748 5.260 1.00 56.09 88 ILE A O 1
ATOM 740 N N . ARG A 1 89 ? 11.732 10.246 5.534 1.00 53.53 89 ARG A N 1
ATOM 741 C CA . ARG A 1 89 ? 12.626 9.309 6.236 1.00 53.53 89 ARG A CA 1
ATOM 742 C C . ARG A 1 89 ? 12.117 8.882 7.617 1.00 53.53 89 ARG A C 1
ATOM 744 O O . ARG A 1 89 ? 12.702 7.983 8.218 1.00 53.53 89 ARG A O 1
ATOM 751 N N . GLN A 1 90 ? 11.071 9.516 8.140 1.00 61.88 90 GLN A N 1
ATOM 752 C CA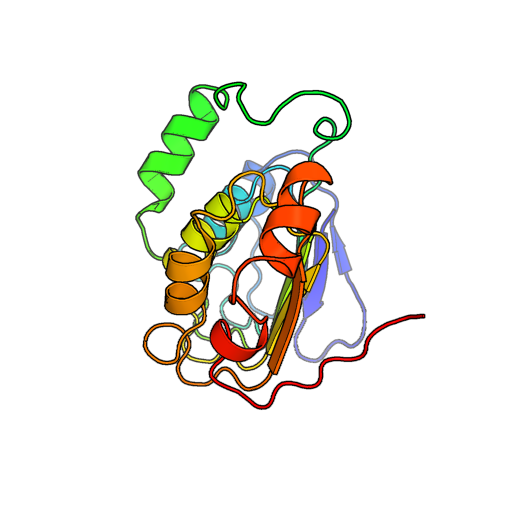 . GLN A 1 90 ? 10.449 9.101 9.393 1.00 61.88 90 GLN A CA 1
ATOM 753 C C . GLN A 1 90 ? 9.432 7.983 9.134 1.00 61.88 90 GLN A C 1
ATOM 755 O O . GLN A 1 90 ? 8.484 8.168 8.374 1.00 61.88 90 GLN A O 1
ATOM 760 N N . MET A 1 91 ? 9.623 6.827 9.782 1.00 66.62 91 MET A N 1
ATOM 761 C CA . MET A 1 91 ? 8.677 5.709 9.708 1.00 66.62 91 MET A CA 1
ATOM 762 C C . MET A 1 91 ? 7.297 6.144 10.219 1.00 66.62 91 MET A C 1
ATOM 764 O O . MET A 1 91 ? 7.147 6.470 11.397 1.00 66.62 91 MET A O 1
ATOM 768 N N . ALA A 1 92 ? 6.282 6.098 9.355 1.00 77.62 92 ALA A N 1
ATOM 769 C CA . ALA A 1 92 ? 4.890 6.243 9.769 1.00 77.62 92 ALA A CA 1
ATOM 770 C C . ALA A 1 92 ? 4.349 4.898 10.271 1.00 77.62 92 ALA A C 1
ATOM 772 O O . ALA A 1 92 ? 4.684 3.826 9.755 1.00 77.62 92 ALA A O 1
ATOM 773 N N . ASN A 1 93 ? 3.537 4.951 11.325 1.00 79.12 93 ASN A N 1
ATOM 774 C CA . ASN A 1 93 ? 3.179 3.763 12.083 1.00 79.12 93 ASN A CA 1
ATOM 775 C C . ASN A 1 93 ? 1.810 3.229 11.653 1.00 79.12 93 ASN A C 1
ATOM 777 O O . ASN A 1 93 ? 0.779 3.771 12.037 1.00 79.12 93 ASN A O 1
ATOM 781 N N . ALA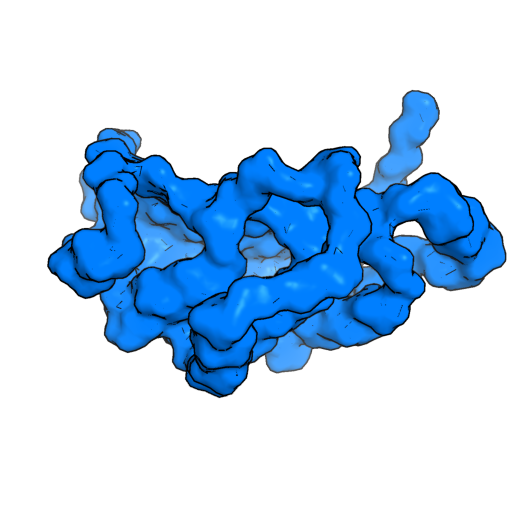 A 1 94 ? 1.808 2.136 10.892 1.00 85.50 94 ALA A N 1
ATOM 782 C CA . ALA A 1 94 ? 0.611 1.457 10.402 1.00 85.50 94 ALA A CA 1
ATOM 783 C C . ALA A 1 94 ? 0.554 0.019 10.951 1.00 85.50 94 ALA A C 1
ATOM 785 O O . ALA A 1 94 ? 0.377 -0.956 10.220 1.00 85.50 94 ALA A O 1
ATOM 786 N N . THR A 1 95 ? 0.735 -0.122 12.270 1.00 88.75 95 THR A N 1
ATOM 787 C CA . THR A 1 95 ? 0.985 -1.415 12.936 1.00 88.75 95 THR A CA 1
ATOM 788 C C . THR A 1 95 ? -0.112 -2.451 12.750 1.00 88.75 95 THR A C 1
ATOM 790 O O . THR A 1 95 ? 0.172 -3.648 12.751 1.00 88.75 95 THR A O 1
ATOM 793 N N . ARG A 1 96 ? -1.360 -2.003 12.607 1.00 92.88 96 ARG A N 1
ATOM 794 C CA . ARG A 1 96 ? -2.535 -2.866 12.450 1.00 92.88 96 ARG A CA 1
ATOM 795 C C . ARG A 1 96 ? -2.905 -3.147 11.005 1.00 92.88 96 ARG A C 1
ATOM 797 O O . ARG A 1 96 ? -3.769 -3.992 10.777 1.00 92.88 96 ARG A O 1
ATOM 804 N N . LEU A 1 97 ? -2.258 -2.480 10.053 1.00 94.56 97 LEU A N 1
ATOM 805 C CA . LEU A 1 97 ? -2.624 -2.576 8.654 1.00 94.56 97 LEU A CA 1
ATOM 806 C C . LEU A 1 97 ? -2.426 -4.009 8.157 1.00 94.56 97 LEU A C 1
ATOM 808 O O . LEU A 1 97 ? -1.328 -4.557 8.222 1.00 94.56 97 LEU A O 1
ATOM 812 N N . GLN A 1 98 ? -3.500 -4.615 7.654 1.00 96.50 98 GLN A N 1
ATOM 813 C CA . GLN A 1 98 ? -3.502 -5.989 7.151 1.00 96.50 98 GLN A CA 1
ATOM 814 C C . GLN A 1 98 ? -3.600 -6.035 5.629 1.00 96.50 98 GLN A C 1
ATOM 816 O O . GLN A 1 98 ? -3.087 -6.971 5.011 1.00 96.50 98 GLN A O 1
ATOM 821 N N . THR A 1 99 ? -4.263 -5.043 5.030 1.00 97.06 99 THR A N 1
ATOM 822 C CA . THR A 1 99 ? -4.441 -4.923 3.580 1.00 97.06 99 THR A CA 1
ATOM 823 C C . THR A 1 99 ? -4.058 -3.532 3.101 1.00 97.06 99 THR A C 1
ATOM 825 O O . THR A 1 99 ? -4.612 -2.550 3.585 1.00 97.06 99 THR A O 1
ATOM 828 N N . LEU A 1 100 ? -3.186 -3.470 2.096 1.00 96.31 100 LEU A N 1
ATOM 829 C CA . LEU A 1 100 ? -2.826 -2.243 1.394 1.00 96.31 100 LEU A CA 1
ATOM 830 C C . LEU A 1 100 ? -3.080 -2.410 -0.106 1.00 96.31 100 LEU A C 1
ATOM 832 O O . LEU A 1 100 ? -2.594 -3.360 -0.726 1.00 96.31 100 LEU A O 1
ATOM 836 N N . VAL A 1 101 ? -3.833 -1.483 -0.689 1.00 95.44 101 VAL A N 1
ATOM 837 C CA . VAL A 1 101 ? -4.018 -1.365 -2.136 1.00 95.44 101 VAL A CA 1
ATOM 838 C C . VAL A 1 101 ? -3.487 -0.013 -2.584 1.00 95.44 101 VAL A C 1
ATOM 840 O O . VAL A 1 101 ? -3.966 1.012 -2.111 1.00 95.44 101 VAL A O 1
ATOM 843 N N . LEU A 1 102 ? -2.524 -0.014 -3.501 1.00 93.62 102 LEU A N 1
ATOM 844 C CA . LEU A 1 102 ? -1.935 1.190 -4.085 1.00 93.62 102 LEU A CA 1
ATOM 845 C C . LEU A 1 102 ? -2.187 1.197 -5.588 1.00 93.62 102 LEU A C 1
ATOM 847 O O . LEU A 1 102 ? -1.996 0.176 -6.257 1.00 93.62 102 LEU A O 1
ATOM 851 N N . ARG A 1 103 ? -2.616 2.344 -6.113 1.00 91.50 103 ARG A N 1
ATOM 852 C CA . ARG A 1 103 ? -2.886 2.532 -7.537 1.00 91.50 103 ARG A CA 1
ATOM 853 C C . ARG A 1 103 ? -2.139 3.737 -8.092 1.00 91.50 103 ARG A C 1
ATOM 855 O O . ARG A 1 103 ? -2.090 4.767 -7.425 1.00 91.50 103 ARG A O 1
ATOM 862 N N . HIS A 1 104 ? -1.662 3.608 -9.331 1.00 88.38 104 HIS A N 1
ATOM 863 C CA . HIS A 1 104 ? -1.130 4.701 -10.152 1.00 88.38 104 HIS A CA 1
ATOM 864 C C . HIS A 1 104 ? 0.136 5.338 -9.554 1.00 88.38 104 HIS A C 1
ATOM 866 O O . HIS A 1 104 ? 0.158 6.513 -9.202 1.00 88.38 104 HIS A O 1
ATOM 872 N N . LEU A 1 105 ? 1.207 4.551 -9.420 1.00 85.12 105 LEU A N 1
ATOM 873 C CA . LEU A 1 105 ? 2.435 4.987 -8.750 1.00 85.12 105 LEU A CA 1
ATOM 874 C C . LEU A 1 105 ? 3.688 4.562 -9.518 1.00 85.12 105 LEU A C 1
ATOM 876 O O . LEU A 1 105 ? 3.768 3.435 -9.994 1.00 85.12 105 LEU A O 1
ATOM 880 N N . ALA A 1 106 ? 4.693 5.432 -9.602 1.00 84.25 106 ALA A N 1
ATOM 881 C CA . ALA A 1 106 ? 6.015 5.040 -10.086 1.00 84.25 106 ALA A CA 1
ATOM 882 C C . ALA A 1 106 ? 6.674 4.029 -9.129 1.00 84.25 106 ALA A C 1
ATOM 884 O O . ALA A 1 106 ? 6.587 4.174 -7.908 1.00 84.25 106 ALA A O 1
ATOM 885 N N . LEU A 1 107 ? 7.370 3.027 -9.667 1.00 84.62 107 LEU A N 1
ATOM 886 C CA . LEU A 1 107 ? 7.978 1.950 -8.883 1.00 84.62 107 LEU A CA 1
ATOM 887 C C . LEU A 1 107 ? 9.002 2.474 -7.864 1.00 84.62 107 LEU A C 1
ATOM 889 O O . LEU A 1 107 ? 9.026 2.009 -6.727 1.00 84.62 107 LEU A O 1
ATOM 893 N N . SER A 1 108 ? 9.790 3.485 -8.230 1.00 82.44 108 SER A N 1
ATOM 894 C CA . SER A 1 108 ? 10.732 4.156 -7.324 1.00 82.44 108 SER A CA 1
ATOM 895 C C . SER A 1 108 ? 10.029 4.769 -6.106 1.00 82.44 108 SER A C 1
ATOM 897 O O . SER A 1 108 ? 10.447 4.565 -4.968 1.00 82.44 108 SER A O 1
ATOM 899 N N . HIS A 1 109 ? 8.911 5.465 -6.317 1.00 83.06 109 HIS A N 1
ATOM 900 C CA . HIS A 1 109 ? 8.122 6.051 -5.232 1.00 83.06 109 HIS A CA 1
ATOM 901 C C . HIS A 1 109 ? 7.416 4.988 -4.390 1.00 83.06 109 HIS A C 1
ATOM 903 O O . HIS A 1 109 ? 7.302 5.148 -3.176 1.00 83.06 109 HIS A O 1
ATOM 909 N N . LEU A 1 110 ? 6.964 3.894 -5.010 1.00 87.44 110 LEU A N 1
ATOM 910 C CA . LEU A 1 110 ? 6.408 2.755 -4.285 1.00 87.44 110 LEU A CA 1
ATOM 911 C C . LEU A 1 110 ? 7.432 2.183 -3.301 1.00 87.44 110 LEU A C 1
ATOM 913 O O . LEU A 1 110 ? 7.091 1.944 -2.148 1.00 87.44 110 LEU A O 1
ATOM 917 N N . ILE A 1 111 ? 8.675 1.977 -3.739 1.00 86.88 111 ILE A N 1
ATOM 918 C CA . ILE A 1 111 ? 9.751 1.458 -2.887 1.00 86.88 111 ILE A CA 1
ATOM 919 C C . ILE A 1 111 ? 9.980 2.374 -1.685 1.00 86.88 111 ILE A C 1
ATOM 921 O O . ILE A 1 111 ? 10.000 1.899 -0.549 1.00 86.88 111 ILE A O 1
ATOM 925 N N . ILE A 1 112 ? 10.105 3.682 -1.926 1.00 83.81 112 ILE A N 1
ATOM 926 C CA . ILE A 1 112 ? 10.268 4.678 -0.859 1.00 83.81 112 ILE A CA 1
ATOM 927 C C . ILE A 1 112 ? 9.101 4.583 0.127 1.00 83.81 112 ILE A C 1
ATOM 929 O O . ILE A 1 112 ? 9.320 4.467 1.329 1.00 83.81 112 ILE A O 1
ATOM 933 N N . LEU A 1 113 ? 7.866 4.556 -0.379 1.00 86.00 113 LEU A N 1
ATOM 934 C CA . LEU A 1 113 ? 6.669 4.476 0.450 1.00 86.00 113 LEU A CA 1
ATOM 935 C C . LEU A 1 113 ? 6.641 3.202 1.303 1.00 86.00 113 LEU A C 1
ATOM 937 O O . LEU A 1 113 ? 6.396 3.280 2.503 1.00 86.00 113 LEU A O 1
ATOM 941 N N . LEU A 1 114 ? 6.914 2.037 0.710 1.00 88.88 114 LEU A N 1
ATOM 942 C CA . LEU A 1 114 ? 6.961 0.770 1.442 1.00 88.88 114 LEU A CA 1
ATOM 943 C C . LEU A 1 114 ? 8.017 0.811 2.551 1.00 88.88 114 LEU A C 1
ATOM 945 O O . LEU A 1 114 ? 7.742 0.369 3.665 1.00 88.88 114 LEU A O 1
ATOM 949 N N . ASN A 1 115 ? 9.191 1.378 2.275 1.00 86.06 115 ASN A N 1
ATOM 950 C CA . ASN A 1 115 ? 10.278 1.501 3.246 1.00 86.06 115 ASN A CA 1
ATOM 951 C C . ASN A 1 115 ? 9.963 2.489 4.381 1.00 86.06 115 ASN A C 1
ATOM 953 O O . ASN A 1 115 ? 10.463 2.321 5.493 1.00 86.06 115 ASN A O 1
ATOM 957 N N . SER A 1 116 ? 9.110 3.482 4.130 1.00 84.94 116 SER A N 1
ATOM 958 C CA . SER A 1 116 ? 8.698 4.485 5.118 1.00 84.94 116 SER A CA 1
ATOM 959 C C . SER A 1 116 ? 7.501 4.071 5.982 1.00 84.94 116 SER A C 1
ATOM 961 O O . SER A 1 116 ? 7.141 4.800 6.906 1.00 84.94 116 SER A O 1
ATOM 963 N N . LEU A 1 117 ? 6.874 2.921 5.727 1.00 86.88 117 LEU A N 1
ATOM 964 C CA . LEU A 1 117 ? 5.704 2.455 6.474 1.00 86.88 117 LEU A CA 1
ATOM 965 C C . LEU A 1 117 ? 6.042 1.251 7.361 1.00 86.88 117 LEU A C 1
ATOM 967 O O . LEU A 1 117 ? 6.461 0.197 6.885 1.00 86.88 117 LEU A O 1
ATOM 971 N N . ASN A 1 118 ? 5.781 1.370 8.664 1.00 87.75 118 ASN A N 1
ATOM 972 C CA . ASN A 1 118 ? 5.871 0.247 9.594 1.00 87.75 118 ASN A CA 1
ATOM 973 C C . ASN A 1 118 ? 4.589 -0.595 9.549 1.00 87.75 118 ASN A C 1
ATOM 975 O O . ASN A 1 118 ? 3.587 -0.227 10.167 1.00 87.75 118 ASN A O 1
ATOM 979 N N . MET A 1 119 ? 4.620 -1.722 8.834 1.00 92.06 119 MET A N 1
ATOM 980 C CA . MET A 1 119 ? 3.441 -2.565 8.577 1.00 92.06 119 MET A CA 1
ATOM 981 C C . MET A 1 119 ? 3.673 -4.044 8.959 1.00 92.06 119 MET A C 1
ATOM 983 O O . MET A 1 119 ? 3.569 -4.933 8.111 1.00 92.06 119 MET A O 1
ATOM 987 N N . PRO A 1 120 ? 3.968 -4.354 10.236 1.00 90.81 120 PRO A N 1
ATOM 988 C CA . PRO A 1 120 ? 4.335 -5.699 10.689 1.00 90.81 120 PRO A CA 1
ATOM 989 C C . PRO A 1 120 ? 3.228 -6.746 10.510 1.00 90.81 120 PRO A C 1
ATOM 991 O O . PRO A 1 120 ? 3.517 -7.940 10.533 1.00 90.81 120 PRO A O 1
ATOM 994 N N . LEU A 1 121 ? 1.968 -6.321 10.358 1.00 94.31 121 LEU A N 1
ATOM 995 C CA . LEU A 1 121 ? 0.806 -7.201 10.209 1.00 94.31 121 LEU A CA 1
ATOM 996 C C . LEU A 1 121 ? 0.264 -7.275 8.773 1.00 94.31 121 LEU A C 1
ATOM 998 O O . LEU A 1 121 ? -0.793 -7.878 8.560 1.00 94.31 121 LEU A O 1
ATOM 1002 N N . LEU A 1 122 ? 0.974 -6.709 7.790 1.00 95.31 122 LEU A N 1
ATOM 1003 C CA . LEU A 1 122 ? 0.503 -6.661 6.409 1.00 95.31 122 LEU A CA 1
ATOM 1004 C C . LEU A 1 122 ? 0.463 -8.060 5.788 1.00 95.31 122 LEU A C 1
ATOM 1006 O O . LEU A 1 122 ? 1.492 -8.668 5.510 1.00 95.31 122 LEU A O 1
ATOM 1010 N N . LYS A 1 123 ? -0.748 -8.561 5.533 1.00 94.44 123 LYS A N 1
ATOM 1011 C CA . LYS A 1 123 ? -0.996 -9.890 4.949 1.00 94.44 123 LYS A CA 1
ATOM 1012 C C . LYS A 1 123 ? -1.233 -9.827 3.446 1.00 94.44 123 LYS A C 1
ATOM 1014 O O . LYS A 1 123 ? -0.964 -10.811 2.754 1.00 94.44 123 LYS A O 1
ATOM 1019 N N . LYS A 1 124 ? -1.764 -8.707 2.946 1.00 95.19 124 LYS A N 1
ATOM 1020 C CA . LYS A 1 124 ? -2.134 -8.519 1.541 1.00 95.19 124 LYS A CA 1
ATOM 1021 C C . LYS A 1 124 ? -1.666 -7.165 1.018 1.00 95.19 124 LYS A C 1
ATOM 1023 O O . LYS A 1 124 ? -2.061 -6.129 1.545 1.00 95.19 124 LYS A O 1
ATOM 1028 N N . LEU A 1 125 ? -0.910 -7.190 -0.073 1.00 94.62 125 LEU A N 1
ATOM 1029 C CA . LEU A 1 125 ? -0.504 -6.015 -0.837 1.00 94.62 125 LEU A CA 1
ATOM 1030 C C . LEU A 1 125 ? -1.013 -6.157 -2.276 1.00 94.62 125 LEU A C 1
ATOM 1032 O O . LEU A 1 125 ? -0.832 -7.192 -2.915 1.00 94.62 125 LEU A O 1
ATOM 1036 N N . THR A 1 126 ? -1.724 -5.151 -2.775 1.00 93.75 126 THR A N 1
ATOM 1037 C CA . THR A 1 126 ? -2.220 -5.104 -4.157 1.00 93.75 126 THR A CA 1
ATOM 1038 C C . THR A 1 126 ? -1.733 -3.827 -4.817 1.00 93.75 126 THR A C 1
ATOM 1040 O O . THR A 1 126 ? -1.990 -2.735 -4.325 1.00 93.75 126 THR A O 1
ATOM 1043 N N . LEU A 1 127 ? -1.036 -3.972 -5.932 1.00 91.94 127 LEU A N 1
ATOM 1044 C CA . LEU A 1 127 ? -0.403 -2.891 -6.665 1.00 91.94 127 LEU A CA 1
ATOM 1045 C C . LEU A 1 127 ? -1.027 -2.833 -8.059 1.00 91.94 127 LEU A C 1
ATOM 1047 O O . LEU A 1 127 ? -0.964 -3.807 -8.804 1.00 91.94 127 LEU A O 1
ATOM 1051 N N . VAL A 1 128 ? -1.670 -1.730 -8.415 1.00 89.62 128 VAL A N 1
ATOM 1052 C CA . VAL A 1 128 ? -2.376 -1.607 -9.698 1.00 89.62 128 VAL A CA 1
ATOM 1053 C C . VAL A 1 128 ? -1.806 -0.438 -10.475 1.00 89.62 128 VAL A C 1
ATOM 1055 O O . VAL A 1 128 ? -1.683 0.656 -9.931 1.00 89.62 128 VAL A O 1
ATOM 1058 N N . ASP A 1 129 ? -1.489 -0.666 -11.747 1.00 86.62 129 ASP A N 1
ATOM 1059 C CA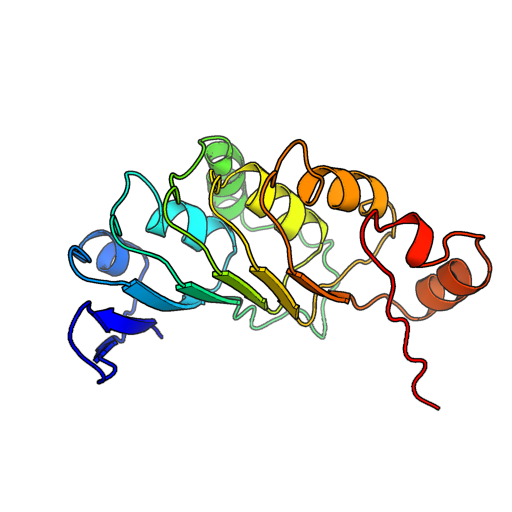 . ASP A 1 129 ? -0.945 0.359 -12.637 1.00 86.62 129 ASP A CA 1
ATOM 1060 C C . ASP A 1 129 ? 0.280 1.053 -12.030 1.00 86.62 129 ASP A C 1
ATOM 1062 O O . ASP A 1 129 ? 0.331 2.270 -11.869 1.00 86.62 129 ASP A O 1
ATOM 1066 N N . ILE A 1 130 ? 1.262 0.240 -11.641 1.00 85.25 130 ILE A N 1
ATOM 1067 C CA . ILE A 1 130 ? 2.575 0.722 -11.212 1.00 85.25 130 ILE A CA 1
ATOM 1068 C C . ILE A 1 130 ? 3.439 0.944 -12.447 1.00 85.25 130 ILE A C 1
ATOM 1070 O O . ILE A 1 130 ? 3.458 0.090 -13.324 1.00 85.25 130 ILE A O 1
ATOM 1074 N N . PHE A 1 131 ? 4.166 2.051 -12.525 1.00 83.50 131 PHE A N 1
ATOM 1075 C CA . PHE A 1 131 ? 4.964 2.401 -13.703 1.00 83.50 131 PHE A CA 1
ATOM 1076 C C . PHE A 1 131 ? 6.457 2.259 -13.417 1.00 83.50 131 PHE A C 1
ATOM 1078 O O . PHE A 1 131 ? 6.935 2.750 -12.397 1.00 83.50 131 PHE A O 1
ATOM 1085 N N . ASP A 1 132 ? 7.203 1.630 -14.319 1.00 82.31 132 ASP A N 1
ATOM 1086 C CA . ASP A 1 132 ? 8.664 1.578 -14.253 1.00 82.31 132 ASP A CA 1
ATOM 1087 C C . ASP A 1 132 ? 9.270 1.886 -15.625 1.00 82.31 132 ASP A C 1
ATOM 1089 O O . ASP A 1 132 ? 8.990 1.209 -16.614 1.00 82.31 132 ASP A O 1
ATOM 1093 N N . GLU A 1 133 ? 10.090 2.935 -15.681 1.00 77.56 133 GLU A N 1
ATOM 1094 C CA . GLU A 1 133 ? 10.719 3.427 -16.908 1.00 77.56 133 GLU A CA 1
ATOM 1095 C C . GLU A 1 133 ? 12.156 2.930 -17.098 1.00 77.56 133 GLU A C 1
ATOM 1097 O O . GLU A 1 133 ? 12.746 3.236 -18.134 1.00 77.56 133 GLU A O 1
ATOM 1102 N N . THR A 1 134 ? 12.740 2.201 -16.133 1.00 78.69 134 THR A N 1
ATOM 1103 C CA . THR A 1 134 ? 14.173 1.851 -16.187 1.00 78.69 134 THR A CA 1
ATOM 1104 C C . THR A 1 134 ? 14.502 0.386 -15.911 1.00 78.69 134 THR A C 1
ATOM 1106 O O . THR A 1 134 ? 15.585 -0.043 -16.297 1.00 78.69 134 THR A O 1
ATOM 1109 N N . LEU A 1 135 ? 13.617 -0.406 -15.286 1.00 75.44 135 LEU A N 1
ATOM 1110 C CA . LEU A 1 135 ? 13.885 -1.780 -14.794 1.00 75.44 135 LEU A CA 1
ATOM 1111 C C . LEU A 1 135 ? 14.916 -1.873 -13.658 1.00 75.44 135 LEU A C 1
ATOM 1113 O O . LEU A 1 135 ? 15.031 -2.913 -13.008 1.00 75.44 135 LEU A O 1
ATOM 1117 N N . GLU A 1 136 ? 15.657 -0.802 -13.383 1.00 80.25 136 GLU A N 1
ATOM 1118 C CA . GLU A 1 136 ? 16.744 -0.771 -12.397 1.00 80.25 136 GLU A CA 1
ATOM 1119 C C . GLU A 1 136 ? 16.233 -0.992 -10.966 1.00 80.25 136 GLU A C 1
ATOM 1121 O O . GLU A 1 136 ? 16.951 -1.489 -10.099 1.00 80.25 136 GLU A O 1
ATOM 1126 N N . ASN A 1 137 ? 14.961 -0.672 -10.727 1.00 80.69 137 ASN A N 1
ATOM 1127 C CA . ASN A 1 137 ? 14.340 -0.702 -9.407 1.00 80.69 137 ASN A CA 1
ATOM 1128 C C . ASN A 1 137 ? 13.791 -2.085 -9.013 1.00 80.69 137 ASN A C 1
ATOM 1130 O O . ASN A 1 137 ? 13.359 -2.270 -7.875 1.00 80.69 137 ASN A O 1
ATOM 1134 N N . LEU A 1 138 ? 13.800 -3.078 -9.912 1.00 79.94 138 LEU A N 1
ATOM 1135 C CA . LEU A 1 138 ? 13.174 -4.387 -9.667 1.00 79.94 138 LEU A CA 1
ATOM 1136 C C . LEU A 1 138 ? 13.806 -5.148 -8.490 1.00 79.94 138 LEU A C 1
ATOM 1138 O O . LEU A 1 138 ? 13.095 -5.741 -7.674 1.00 79.94 138 LEU A O 1
ATOM 1142 N N . ASP A 1 139 ? 15.133 -5.105 -8.358 1.00 80.62 139 ASP A N 1
ATOM 1143 C CA . ASP A 1 139 ? 15.846 -5.768 -7.260 1.00 80.62 139 ASP A CA 1
ATOM 1144 C C . ASP A 1 139 ? 15.619 -5.096 -5.905 1.00 80.62 139 ASP A C 1
ATOM 1146 O O . ASP A 1 139 ? 15.636 -5.750 -4.856 1.00 80.62 139 ASP A O 1
ATOM 1150 N N . GLU A 1 140 ? 15.458 -3.776 -5.901 1.00 84.69 140 GLU A N 1
ATOM 1151 C CA . GLU A 1 140 ? 15.138 -3.022 -4.694 1.00 84.69 140 GLU A CA 1
ATOM 1152 C C . GLU A 1 140 ? 13.683 -3.246 -4.284 1.00 84.69 140 GLU A C 1
ATOM 1154 O O . GLU A 1 140 ? 13.406 -3.538 -3.122 1.00 84.69 140 GLU A O 1
ATOM 1159 N N . PHE A 1 141 ? 12.770 -3.251 -5.252 1.00 86.81 141 PHE A N 1
ATOM 1160 C CA . PHE A 1 141 ? 11.381 -3.615 -5.031 1.00 86.81 141 PHE A CA 1
ATOM 1161 C C . PHE A 1 141 ? 11.236 -5.020 -4.440 1.00 86.81 141 PHE A C 1
ATOM 1163 O O . PHE A 1 141 ? 10.551 -5.180 -3.429 1.00 86.81 141 PHE A O 1
ATOM 1170 N N . ARG A 1 142 ? 11.950 -6.021 -4.975 1.00 82.50 142 ARG A N 1
ATOM 1171 C CA . ARG A 1 142 ? 11.979 -7.380 -4.404 1.00 82.50 142 ARG A CA 1
ATOM 1172 C C . ARG A 1 142 ? 12.395 -7.381 -2.932 1.00 82.50 142 ARG A C 1
ATOM 1174 O O . ARG A 1 142 ? 11.846 -8.143 -2.139 1.00 82.50 142 ARG A O 1
ATOM 1181 N N . ARG A 1 143 ? 13.366 -6.545 -2.556 1.00 84.44 143 ARG A N 1
ATOM 1182 C CA . ARG A 1 143 ? 13.805 -6.403 -1.159 1.00 84.44 143 ARG A CA 1
ATOM 1183 C C . ARG A 1 143 ? 12.733 -5.731 -0.299 1.00 84.44 143 ARG A C 1
ATOM 1185 O O . ARG A 1 143 ? 12.466 -6.228 0.792 1.00 84.44 143 ARG A O 1
ATOM 1192 N N . ALA A 1 144 ? 12.086 -4.682 -0.807 1.00 87.12 144 ALA A N 1
ATOM 1193 C CA . ALA A 1 144 ? 11.030 -3.944 -0.111 1.00 87.12 144 ALA A CA 1
ATOM 1194 C C . ALA A 1 144 ? 9.768 -4.786 0.154 1.00 87.12 144 ALA A C 1
ATOM 1196 O O . ALA A 1 144 ? 9.086 -4.577 1.153 1.00 87.12 144 ALA A O 1
ATOM 1197 N N . VAL A 1 145 ? 9.460 -5.766 -0.705 1.00 86.94 145 VAL A N 1
ATOM 1198 C CA . VAL A 1 145 ? 8.339 -6.706 -0.488 1.00 86.94 145 VAL A CA 1
ATOM 1199 C C . VAL A 1 145 ? 8.757 -8.042 0.132 1.00 86.94 145 VAL A C 1
ATOM 1201 O O . VAL A 1 145 ? 7.931 -8.938 0.310 1.00 86.94 145 VAL A O 1
ATOM 1204 N N . GLY A 1 146 ? 10.045 -8.200 0.436 1.00 81.00 146 GLY A N 1
ATOM 1205 C CA . GLY A 1 146 ? 10.612 -9.430 0.969 1.00 81.00 146 GLY A CA 1
ATOM 1206 C C . GLY A 1 146 ? 10.295 -9.651 2.449 1.00 81.00 146 GLY A C 1
ATOM 1207 O O . GLY A 1 146 ? 9.917 -8.734 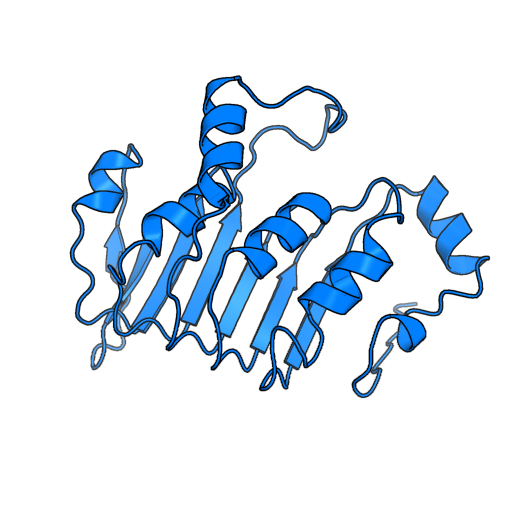3.175 1.00 81.00 146 GLY A O 1
ATOM 1208 N N . TYR A 1 147 ? 10.531 -10.880 2.919 1.00 70.12 147 TYR A N 1
ATOM 1209 C CA . TYR A 1 147 ? 10.250 -11.310 4.298 1.00 70.12 147 TYR A CA 1
ATOM 1210 C C . TYR A 1 147 ? 10.915 -10.434 5.374 1.00 70.12 147 TYR A C 1
ATOM 1212 O O . TYR A 1 147 ? 10.365 -10.259 6.454 1.00 70.12 147 TYR A O 1
ATOM 1220 N N . ASN A 1 148 ? 12.080 -9.850 5.081 1.00 76.62 148 ASN A N 1
ATOM 1221 C CA . ASN A 1 148 ? 12.777 -8.977 6.029 1.00 76.62 148 ASN A CA 1
ATOM 1222 C C . ASN A 1 148 ? 12.010 -7.678 6.317 1.00 76.62 148 ASN A C 1
ATOM 1224 O O . ASN A 1 148 ? 12.168 -7.118 7.397 1.00 76.62 148 ASN A O 1
ATOM 1228 N N . HIS A 1 149 ? 11.206 -7.207 5.360 1.00 79.00 149 HIS A N 1
ATOM 1229 C CA . HIS A 1 149 ? 10.456 -5.956 5.471 1.00 79.00 149 HIS A CA 1
ATOM 1230 C C . HIS A 1 149 ? 8.971 -6.203 5.753 1.00 79.00 149 HIS A C 1
ATOM 1232 O O . HIS A 1 149 ? 8.370 -5.529 6.583 1.00 79.00 149 HIS A O 1
ATOM 1238 N N . LEU A 1 150 ? 8.390 -7.227 5.117 1.00 86.75 150 LEU A N 1
ATOM 1239 C CA . LEU A 1 150 ? 6.984 -7.616 5.249 1.00 86.75 150 LEU A CA 1
ATOM 1240 C C . LEU A 1 150 ? 6.870 -9.102 5.655 1.00 86.75 150 LEU A C 1
ATOM 1242 O O . LEU A 1 150 ? 6.485 -9.948 4.842 1.00 86.75 150 LEU A O 1
ATOM 1246 N N . PRO A 1 151 ? 7.194 -9.452 6.914 1.00 82.50 151 PRO A N 1
ATOM 1247 C CA . PRO A 1 151 ? 7.394 -10.843 7.342 1.00 82.50 151 PRO A CA 1
ATOM 1248 C C . PRO A 1 151 ? 6.138 -11.719 7.289 1.00 82.50 151 PRO A C 1
ATOM 1250 O O . PRO A 1 151 ? 6.234 -12.941 7.231 1.00 82.50 151 PRO A O 1
ATOM 1253 N N . VAL A 1 152 ? 4.945 -11.125 7.306 1.00 89.25 152 VAL A N 1
ATOM 1254 C CA . VAL A 1 152 ? 3.673 -11.869 7.313 1.00 89.25 152 VAL A CA 1
ATOM 1255 C C . VAL A 1 152 ? 2.880 -11.729 6.015 1.00 89.25 152 VAL A C 1
ATOM 1257 O O . VAL A 1 152 ? 1.712 -12.128 5.966 1.00 89.25 152 VAL A O 1
ATOM 1260 N N . LEU A 1 153 ? 3.500 -11.190 4.961 1.00 89.44 153 LEU A N 1
ATOM 1261 C CA . LEU A 1 153 ? 2.862 -11.013 3.663 1.00 89.44 153 LEU A CA 1
ATOM 1262 C C . LEU A 1 153 ? 2.553 -12.374 3.031 1.00 89.44 153 LEU A C 1
ATOM 1264 O O . LEU A 1 153 ? 3.449 -13.162 2.739 1.00 89.44 153 LEU A O 1
ATOM 1268 N N . LYS A 1 154 ? 1.265 -12.650 2.810 1.00 86.88 154 LYS A N 1
ATOM 1269 C CA . LYS A 1 154 ? 0.777 -13.904 2.206 1.00 86.88 154 LYS A CA 1
ATOM 1270 C C . LYS A 1 154 ? 0.347 -13.726 0.759 1.00 86.88 154 LYS A C 1
ATOM 1272 O O . LYS A 1 154 ? 0.405 -14.669 -0.025 1.00 86.88 154 LYS A O 1
ATOM 1277 N N . HIS A 1 155 ? -0.130 -12.532 0.425 1.00 87.62 155 HIS A N 1
ATOM 1278 C CA . HIS A 1 155 ? -0.698 -12.228 -0.877 1.00 87.62 155 HIS A CA 1
ATOM 1279 C C . HIS A 1 155 ? -0.088 -10.952 -1.429 1.00 87.62 155 HIS A C 1
ATOM 1281 O O . HIS A 1 155 ? -0.180 -9.894 -0.808 1.00 87.62 155 HIS A O 1
ATOM 1287 N N . LEU A 1 156 ? 0.479 -11.057 -2.623 1.00 87.62 156 LEU A N 1
ATOM 1288 C CA . LEU A 1 156 ? 1.007 -9.927 -3.358 1.00 87.62 156 LEU A CA 1
ATOM 1289 C C . LEU A 1 156 ? 0.510 -10.013 -4.797 1.00 87.62 156 LEU A C 1
ATOM 1291 O O . LEU A 1 156 ? 0.857 -10.932 -5.532 1.00 87.62 156 LEU A O 1
ATOM 1295 N N . TYR A 1 157 ? -0.347 -9.067 -5.160 1.00 86.38 157 TYR A N 1
ATOM 1296 C CA . TYR A 1 157 ? -0.871 -8.902 -6.509 1.00 86.38 157 TYR A CA 1
ATOM 1297 C C . TYR A 1 157 ? -0.274 -7.634 -7.093 1.00 86.38 157 TYR A C 1
ATOM 1299 O O . TYR A 1 157 ? -0.265 -6.608 -6.414 1.00 86.38 157 TYR A O 1
ATOM 1307 N N . PHE A 1 158 ? 0.206 -7.680 -8.329 1.00 87.25 158 PHE A N 1
ATOM 1308 C CA . PHE A 1 158 ? 0.764 -6.499 -8.968 1.00 87.25 158 PHE A CA 1
ATOM 1309 C C . PHE A 1 158 ? 0.465 -6.460 -10.463 1.00 87.25 158 PHE A C 1
ATOM 1311 O O . PHE A 1 158 ? 0.417 -7.491 -11.131 1.00 87.25 158 PHE A O 1
ATOM 1318 N N . LEU A 1 159 ? 0.294 -5.245 -10.972 1.00 84.38 159 LEU A N 1
ATOM 1319 C CA . LEU A 1 159 ? 0.271 -4.913 -12.387 1.00 84.38 159 LEU A CA 1
ATOM 1320 C C . LEU A 1 159 ? 1.287 -3.789 -12.601 1.00 84.38 159 LEU A C 1
ATOM 1322 O O . LEU A 1 159 ? 1.001 -2.634 -12.286 1.00 84.38 159 LEU A O 1
ATOM 1326 N N . ILE A 1 160 ? 2.480 -4.148 -13.082 1.00 82.25 160 ILE A N 1
ATOM 1327 C CA . ILE A 1 160 ? 3.545 -3.192 -13.408 1.00 82.25 160 ILE A CA 1
ATOM 1328 C C . ILE A 1 160 ? 3.553 -2.983 -14.925 1.00 82.25 160 ILE A C 1
ATOM 1330 O O . ILE A 1 160 ? 3.491 -3.943 -15.691 1.00 82.25 160 ILE A O 1
ATOM 1334 N N . ARG A 1 161 ? 3.596 -1.722 -15.348 1.00 80.38 161 ARG A N 1
ATOM 1335 C CA . ARG A 1 161 ? 3.630 -1.264 -16.733 1.00 80.38 161 ARG A CA 1
ATOM 1336 C C . ARG A 1 161 ? 5.024 -0.742 -17.056 1.00 80.38 161 ARG A C 1
ATOM 1338 O O . ARG A 1 161 ? 5.592 0.032 -16.288 1.00 80.38 161 ARG A O 1
ATOM 1345 N N . PHE A 1 162 ? 5.510 -1.115 -18.233 1.00 78.38 162 PHE A N 1
ATOM 1346 C CA . PHE A 1 162 ? 6.806 -0.701 -18.758 1.00 78.38 162 PHE A CA 1
ATOM 1347 C C . PHE A 1 162 ? 6.630 -0.016 -20.119 1.00 78.38 162 PHE A C 1
ATOM 1349 O O . PHE A 1 162 ? 5.709 -0.372 -20.865 1.00 78.38 162 PHE A O 1
ATOM 1356 N N . PRO A 1 163 ? 7.515 0.926 -20.488 1.00 77.00 163 PRO A N 1
ATOM 1357 C CA . PRO A 1 163 ? 7.681 1.364 -21.867 1.00 77.00 163 PRO A CA 1
ATOM 1358 C C . PRO A 1 163 ? 7.889 0.174 -22.818 1.00 77.00 163 PRO A C 1
ATOM 1360 O O . PRO A 1 163 ? 8.561 -0.800 -22.474 1.00 77.00 163 PRO A O 1
ATOM 1363 N N . GLY A 1 164 ? 7.335 0.248 -24.032 1.00 72.81 164 GLY A N 1
ATOM 1364 C CA . GLY A 1 164 ? 7.345 -0.877 -24.981 1.00 72.81 164 GLY A CA 1
ATOM 1365 C C . GLY A 1 164 ? 8.748 -1.400 -25.315 1.00 72.81 164 GLY A C 1
ATOM 1366 O O . GLY A 1 164 ? 8.953 -2.609 -25.375 1.00 72.81 164 GLY A O 1
ATOM 1367 N N . ASN A 1 165 ? 9.732 -0.504 -25.422 1.00 74.12 165 ASN A N 1
ATOM 1368 C CA . ASN A 1 165 ? 11.139 -0.845 -25.652 1.00 74.12 165 ASN A CA 1
ATOM 1369 C C . ASN A 1 165 ? 11.779 -1.632 -24.493 1.00 74.12 165 ASN A C 1
ATOM 1371 O O . ASN A 1 165 ? 12.704 -2.405 -24.719 1.00 74.12 165 ASN A O 1
ATOM 1375 N N . LEU A 1 166 ? 11.300 -1.459 -23.257 1.00 73.25 166 LEU A N 1
ATOM 1376 C CA . LEU A 1 166 ? 11.771 -2.226 -22.100 1.00 73.25 166 LEU A CA 1
ATOM 1377 C C . LEU A 1 166 ? 11.073 -3.579 -21.972 1.00 73.25 166 LEU A C 1
ATOM 1379 O O . LEU A 1 166 ? 11.664 -4.526 -21.456 1.00 73.25 166 LEU A O 1
ATOM 1383 N N . ASN A 1 167 ? 9.845 -3.700 -22.478 1.00 67.38 167 ASN A N 1
ATOM 1384 C CA . ASN A 1 167 ? 9.129 -4.971 -22.484 1.00 67.38 167 ASN A CA 1
ATOM 1385 C C . ASN A 1 167 ? 9.872 -6.027 -23.328 1.00 67.38 167 ASN A C 1
ATOM 1387 O O . ASN A 1 167 ? 9.990 -7.183 -22.927 1.00 67.38 167 ASN A O 1
ATOM 1391 N N . GLU A 1 168 ? 10.463 -5.620 -24.455 1.00 66.69 168 GLU A N 1
ATOM 1392 C CA . GLU A 1 168 ? 11.307 -6.494 -25.285 1.00 66.69 168 GLU A CA 1
ATOM 1393 C C . GLU A 1 168 ? 12.572 -6.959 -24.543 1.00 66.69 168 GLU A C 1
ATOM 1395 O O . GLU A 1 168 ? 12.968 -8.124 -24.648 1.00 66.69 168 GLU A O 1
ATOM 1400 N N . ILE A 1 169 ? 13.172 -6.084 -23.728 1.00 69.88 169 ILE A N 1
ATOM 1401 C CA . ILE A 1 169 ? 14.340 -6.401 -22.891 1.00 69.88 169 ILE A CA 1
ATOM 1402 C C . ILE A 1 169 ? 13.952 -7.374 -21.771 1.00 69.88 169 ILE A C 1
ATOM 1404 O O . ILE A 1 169 ? 14.687 -8.321 -21.498 1.00 69.88 169 ILE A O 1
ATOM 1408 N N . LEU A 1 170 ? 12.783 -7.207 -21.151 1.00 67.50 170 LEU A N 1
ATOM 1409 C CA . LEU A 1 170 ? 12.258 -8.130 -20.136 1.00 67.50 170 LEU A CA 1
ATOM 1410 C C . LEU A 1 170 ? 11.999 -9.533 -20.694 1.00 67.50 170 LEU A C 1
ATOM 1412 O O . LEU A 1 170 ? 12.292 -10.519 -20.028 1.00 67.50 170 LEU A O 1
ATOM 1416 N N . HIS A 1 171 ? 11.479 -9.638 -21.918 1.00 63.94 171 HIS A N 1
ATOM 1417 C CA . HIS A 1 171 ? 11.232 -10.933 -22.557 1.00 63.94 171 HIS A CA 1
ATOM 1418 C C . HIS A 1 171 ? 12.511 -11.637 -23.035 1.00 63.94 171 HIS A C 1
ATOM 1420 O O . HIS A 1 171 ? 12.520 -12.862 -23.156 1.00 63.94 171 HIS A O 1
ATOM 1426 N N . THR A 1 172 ? 13.577 -10.884 -23.315 1.00 60.53 172 THR A N 1
ATOM 1427 C CA . THR A 1 172 ? 14.857 -11.423 -23.809 1.00 60.53 172 THR A CA 1
ATOM 1428 C C . THR A 1 172 ? 15.884 -11.655 -22.699 1.00 60.53 172 THR A C 1
ATOM 1430 O O . THR A 1 172 ? 16.727 -12.546 -22.816 1.00 60.53 172 THR A O 1
ATOM 1433 N N . SER A 1 173 ? 15.810 -10.902 -21.602 1.00 54.56 173 SER A N 1
ATOM 1434 C CA . SER A 1 173 ? 16.594 -11.144 -20.393 1.00 54.56 173 SER A CA 1
ATOM 1435 C C . SER A 1 173 ? 16.000 -12.311 -19.593 1.00 54.56 173 SER A C 1
ATOM 1437 O O . SER A 1 173 ? 14.792 -12.448 -19.452 1.00 54.56 173 SER A O 1
ATOM 1439 N N . LEU A 1 174 ? 16.847 -13.171 -19.018 1.00 50.31 174 LEU A N 1
ATOM 1440 C CA . LEU A 1 174 ? 16.460 -14.302 -18.147 1.00 50.31 174 LEU A CA 1
ATOM 1441 C C . LEU A 1 174 ? 15.764 -13.874 -16.829 1.00 50.31 174 LEU A C 1
ATOM 1443 O O . LEU A 1 174 ? 15.629 -14.671 -15.895 1.00 50.31 174 LEU A O 1
ATOM 1447 N N . ILE A 1 175 ? 15.312 -12.622 -16.729 1.00 52.59 175 ILE A N 1
ATOM 1448 C CA . ILE A 1 175 ? 14.463 -12.116 -15.656 1.00 52.59 175 ILE A CA 1
ATOM 1449 C C . ILE A 1 175 ? 13.045 -12.635 -15.915 1.00 52.59 175 ILE A C 1
ATOM 1451 O O . ILE A 1 175 ? 12.119 -11.912 -16.267 1.00 52.59 175 ILE A O 1
ATOM 1455 N N . THR A 1 176 ? 12.846 -13.939 -15.733 1.00 54.47 176 THR A N 1
ATOM 1456 C CA . THR A 1 176 ? 11.493 -14.464 -15.579 1.00 54.47 176 THR A CA 1
ATOM 1457 C C . THR A 1 176 ? 10.899 -13.843 -14.323 1.00 54.47 176 THR A C 1
ATOM 1459 O O . THR A 1 176 ? 11.551 -13.864 -13.281 1.00 54.47 176 THR A O 1
ATOM 1462 N N . TYR A 1 177 ? 9.661 -13.345 -14.385 1.00 52.09 177 TYR A N 1
ATOM 1463 C CA . TYR A 1 177 ? 8.919 -12.830 -13.222 1.00 52.09 177 TYR A CA 1
ATOM 1464 C C . TYR A 1 177 ? 9.007 -13.751 -11.992 1.00 52.09 177 TYR A C 1
ATOM 1466 O O . TYR A 1 177 ? 8.990 -13.279 -10.858 1.00 52.09 177 TYR A O 1
ATOM 1474 N N . GLY A 1 178 ? 9.204 -15.056 -12.209 1.00 50.94 178 GLY A N 1
ATOM 1475 C CA . GLY A 1 178 ? 9.431 -16.019 -11.139 1.00 50.94 178 GLY A CA 1
ATOM 1476 C C . GLY A 1 178 ? 10.743 -15.896 -10.353 1.00 50.94 178 GLY A C 1
ATOM 1477 O O . GLY A 1 178 ? 10.803 -16.420 -9.250 1.00 50.94 178 GLY A O 1
ATOM 1478 N N . ASN A 1 179 ? 11.748 -15.172 -10.857 1.00 52.53 179 ASN A N 1
ATOM 1479 C CA . ASN A 1 179 ? 12.993 -14.830 -10.147 1.00 52.53 179 ASN A CA 1
ATOM 1480 C C . ASN A 1 179 ? 12.866 -13.533 -9.330 1.00 52.53 179 ASN A C 1
ATOM 1482 O O . ASN A 1 179 ? 13.694 -13.253 -8.456 1.00 52.53 179 ASN A O 1
ATOM 1486 N N . ILE A 1 180 ? 11.830 -12.738 -9.614 1.00 54.66 180 ILE A N 1
ATOM 1487 C CA . ILE A 1 180 ? 11.497 -11.543 -8.840 1.00 54.66 180 ILE A CA 1
ATOM 1488 C C . ILE A 1 180 ? 10.762 -11.957 -7.549 1.00 54.66 180 ILE A C 1
ATOM 1490 O O . ILE A 1 180 ? 10.864 -11.248 -6.551 1.00 54.66 180 ILE A O 1
ATOM 1494 N N . TRP A 1 181 ? 10.101 -13.130 -7.509 1.00 62.97 181 TRP A N 1
ATOM 1495 C CA . TRP A 1 181 ? 9.239 -13.526 -6.384 1.00 62.97 181 TRP A CA 1
ATOM 1496 C C . TRP A 1 181 ? 9.638 -14.799 -5.621 1.00 62.97 181 TRP A C 1
ATOM 1498 O O . TRP A 1 181 ? 9.852 -15.843 -6.232 1.00 62.97 181 TRP A O 1
ATOM 1508 N N . PRO A 1 182 ? 9.610 -14.769 -4.271 1.00 51.12 182 PRO A N 1
ATOM 1509 C CA . PRO A 1 182 ? 9.845 -15.944 -3.430 1.00 51.12 182 PRO A CA 1
ATOM 1510 C C . PRO A 1 182 ? 8.587 -16.787 -3.120 1.00 51.12 182 PRO A C 1
ATOM 1512 O O . PRO A 1 182 ? 8.705 -17.799 -2.432 1.00 51.12 182 PRO A O 1
ATOM 1515 N N . PHE A 1 183 ? 7.388 -16.419 -3.597 1.00 49.19 183 PHE A N 1
ATOM 1516 C CA . PHE A 1 183 ? 6.136 -17.131 -3.285 1.00 49.19 183 PHE A CA 1
ATOM 1517 C C . PHE A 1 183 ? 5.386 -17.556 -4.553 1.00 49.19 183 PHE A C 1
ATOM 1519 O O . PHE A 1 183 ? 5.106 -16.719 -5.402 1.00 49.19 183 PHE A O 1
ATOM 1526 N N . ASN A 1 184 ? 5.075 -18.858 -4.645 1.00 42.38 184 ASN A N 1
ATOM 1527 C CA . ASN A 1 184 ? 4.258 -19.558 -5.651 1.00 42.38 184 ASN A CA 1
ATOM 1528 C C . ASN A 1 184 ? 3.729 -18.695 -6.812 1.00 42.38 184 ASN A C 1
ATOM 1530 O O . ASN A 1 184 ? 2.635 -18.132 -6.754 1.00 42.38 184 ASN A O 1
ATOM 1534 N N . ASN A 1 185 ? 4.507 -18.660 -7.893 1.00 37.59 185 ASN A N 1
ATOM 1535 C CA . ASN A 1 185 ? 4.165 -17.980 -9.135 1.00 37.59 185 ASN A CA 1
ATOM 1536 C C . ASN A 1 185 ? 2.961 -18.650 -9.813 1.00 37.59 185 ASN A C 1
ATOM 1538 O O . ASN A 1 185 ? 3.074 -19.754 -10.343 1.00 37.59 185 ASN A O 1
ATOM 1542 N N . LEU A 1 186 ? 1.817 -17.967 -9.847 1.00 35.72 186 LEU A N 1
ATOM 1543 C CA . LEU A 1 186 ? 0.766 -18.227 -10.830 1.00 35.72 186 LEU A CA 1
ATOM 1544 C C . LEU A 1 186 ? 0.903 -17.190 -11.946 1.00 35.72 186 LEU A C 1
ATOM 1546 O O . LEU A 1 186 ? 0.269 -16.139 -11.918 1.00 35.72 186 LEU A O 1
ATOM 1550 N N . THR A 1 187 ? 1.752 -17.473 -12.931 1.00 36.56 187 THR A N 1
ATOM 1551 C CA . THR A 1 187 ? 1.773 -16.733 -14.194 1.00 36.56 187 THR A CA 1
ATOM 1552 C C . THR A 1 187 ? 0.656 -17.263 -15.092 1.00 36.56 187 THR A C 1
ATOM 1554 O O . THR A 1 187 ? 0.678 -18.415 -15.519 1.00 36.56 187 THR A O 1
ATOM 1557 N N . LYS A 1 188 ? -0.339 -16.426 -15.396 1.00 27.73 188 LYS A N 1
ATOM 1558 C CA . LYS A 1 188 ? -1.242 -16.647 -16.532 1.00 27.73 188 LYS A CA 1
ATOM 1559 C C . LYS A 1 188 ? -0.807 -15.714 -17.654 1.00 27.73 188 LYS A C 1
ATOM 1561 O O . LYS A 1 188 ? -0.874 -14.501 -17.481 1.00 27.73 188 LYS A O 1
ATOM 1566 N N . SER A 1 189 ? -0.376 -16.269 -18.786 1.00 24.75 189 SER A N 1
ATOM 1567 C CA . SER A 1 189 ? -0.340 -15.499 -20.027 1.00 24.75 189 SER A CA 1
ATOM 1568 C C . SER A 1 189 ? -1.782 -15.238 -20.457 1.00 24.75 189 SER A C 1
ATOM 1570 O O . SER A 1 189 ? -2.623 -16.140 -20.407 1.00 24.75 189 SER A O 1
ATOM 1572 N N . MET A 1 190 ? -2.089 -14.005 -20.843 1.00 30.48 190 MET A N 1
ATOM 1573 C CA . MET A 1 190 ? -3.270 -13.751 -21.660 1.00 30.48 190 MET A CA 1
ATOM 1574 C C . MET A 1 190 ? -2.829 -13.845 -23.118 1.00 30.48 190 MET A C 1
ATOM 1576 O O . MET A 1 190 ? -1.844 -13.211 -23.495 1.00 30.48 190 MET A O 1
ATOM 1580 N N . ASN A 1 191 ? -3.510 -14.714 -23.866 1.00 32.72 191 ASN A N 1
ATOM 1581 C CA . ASN A 1 191 ? -3.423 -14.781 -25.324 1.00 32.72 191 ASN A CA 1
ATOM 1582 C C . ASN A 1 191 ? -4.149 -13.592 -25.949 1.00 32.72 191 ASN A C 1
ATOM 1584 O O . ASN A 1 191 ? -5.177 -13.179 -25.362 1.00 32.72 191 ASN A O 1
#

Sequence (191 aa):
MILEVEKGHDTWTEHMFFDLYEMKTLFWACTVQLTLSIQYPFELVIILQNGAIPLLEHLYVTIEQEQYISKPYSKKPEPDIQLCERDIRQMANATRLQTLVLRHLALSHLIILLNSLNMPLLKKLTLVDIFDETLENLDEFRRAVGYNHLPVLKHLYFLIRFPGNLNEILHTSLITYGNIWPFNNLTKSMN

Solvent-accessible surface area (backbone atoms only — not comparable to full-atom values): 10901 Å² total; per-residue (Å²): 86,38,41,36,27,40,71,97,47,98,59,76,48,80,47,84,76,94,53,75,67,64,61,72,73,57,83,33,74,52,27,28,32,42,37,39,51,40,66,50,79,64,56,56,47,61,62,32,36,91,41,47,44,70,46,31,31,35,42,37,39,38,40,61,61,92,65,69,92,82,51,74,88,83,63,75,71,57,72,71,55,52,52,51,60,66,61,47,77,56,70,17,50,40,62,57,23,28,35,43,34,45,30,53,40,46,49,69,58,49,40,54,50,53,71,22,45,42,35,69,47,26,31,34,43,36,38,40,58,24,38,44,91,76,72,76,55,55,70,57,40,38,52,52,68,25,60,92,60,26,68,53,53,77,41,80,46,76,40,78,44,58,52,73,79,52,50,58,50,46,73,70,42,92,64,48,72,64,79,64,48,97,64,89,78,81,83,76,84,82,132